Protein AF-A0A953SHT6-F1 (afdb_monomer_lite)

pLDDT: mean 77.65, std 15.6, range [32.88, 98.38]

Foldseek 3Di:
DDPPQDDDPPAPPPVHDDDQDWDDDPNDTDGVVVCVVVVDGPCVPFPQQWDPFAAFDQVLVVVPDPDGCVPDDDPSVNCCCACPNPNHDDPCSGRNDTHGHPVSVVVVVVDPVCCVPCPCVQVLQCCLQQVDQDPVVVNDRQFDDDDVVQGHPCVVVVNDPCLFQPDWDQDPVCPPVSDIGGDGDLVSVVVPDPPCPSVPVQCVQLVVLVVLLVVLVVLLVVLVVVPFDPVLVVLSVSLVVLSVSCVSSVSSCPSTSSRSVRSSVSSVVSSVVRVVVVVPDD

Sequence (282 aa):
DGTESIRPPSGCLTCHDAPGEVFDYQGLTIDHDEFLSHGASCESCHRHTTAPPQPIEDGRCVACHTFGVEESLPVEEMHQVHAHGKHKIECFSCHGMTQHGVNAQAMSLEQFDCRRCHINQHSAQRDAYLLVSVSNGDGLTHGPAASGEAINPMFLAHVDCTGCHVRERASSDSPMSRAQIRTASAESCDRCHEQGMGEKMIPLWQTATRNLYDNAAARMEALVDAGISEEHATKVEQARQLLDLVRLDGSWGVHNPTYTEGLLQSALAHLSAAADRAGGAD

Structure (mmCIF, N/CA/C/O backbone):
data_AF-A0A953SHT6-F1
#
_entry.id   AF-A0A953SHT6-F1
#
loop_
_atom_site.group_PDB
_atom_site.id
_atom_site.type_symbol
_atom_site.label_atom_id
_atom_site.label_alt_id
_atom_site.label_comp_id
_atom_site.label_asym_id
_atom_site.label_entity_id
_atom_site.label_seq_id
_atom_site.pdbx_PDB_ins_code
_atom_site.Cartn_x
_atom_site.Cartn_y
_atom_site.Cartn_z
_atom_site.occupancy
_atom_site.B_iso_or_equiv
_atom_site.auth_seq_id
_atom_site.auth_comp_id
_atom_site.auth_asym_id
_atom_site.auth_atom_id
_atom_site.pdbx_PDB_model_num
ATOM 1 N N . ASP A 1 1 ? -6.212 31.574 38.726 1.00 35.75 1 ASP A N 1
ATOM 2 C CA . ASP A 1 1 ? -6.240 31.476 37.262 1.00 35.75 1 ASP A CA 1
ATOM 3 C C . ASP A 1 1 ? -5.422 30.255 36.894 1.00 35.75 1 ASP A C 1
ATOM 5 O O . ASP A 1 1 ? -4.228 30.240 37.158 1.00 35.75 1 ASP A O 1
ATOM 9 N N . GLY A 1 2 ? -6.088 29.170 36.521 1.00 34.91 2 GLY A N 1
ATOM 10 C CA . GLY A 1 2 ? -5.480 27.842 36.461 1.00 34.91 2 GLY A CA 1
ATOM 11 C C . GLY A 1 2 ? -6.469 26.853 35.876 1.00 34.91 2 GLY A C 1
ATOM 12 O O . GLY A 1 2 ? -6.996 26.002 36.580 1.00 34.91 2 GLY A O 1
ATOM 13 N N . THR A 1 3 ? -6.793 27.035 34.602 1.00 37.66 3 THR A N 1
ATOM 14 C CA . THR A 1 3 ? -7.505 26.038 33.809 1.00 37.66 3 THR A CA 1
ATOM 15 C C . THR A 1 3 ? -6.520 24.925 33.459 1.00 37.66 3 THR A C 1
ATOM 17 O O . THR A 1 3 ? -5.894 24.937 32.401 1.00 37.66 3 THR A O 1
ATOM 20 N N . GLU A 1 4 ? -6.341 23.968 34.371 1.00 43.06 4 GLU A N 1
ATOM 21 C CA . GLU A 1 4 ? -5.792 22.666 33.990 1.00 43.06 4 GLU A CA 1
ATOM 22 C C . GLU A 1 4 ? -6.712 22.078 32.915 1.00 43.06 4 GLU A C 1
ATOM 24 O O . GLU A 1 4 ? -7.909 21.901 33.129 1.00 43.06 4 GLU A O 1
ATOM 29 N N . SER A 1 5 ? -6.166 21.865 31.716 1.00 39.06 5 SER A N 1
ATOM 30 C CA . SER A 1 5 ? -6.856 21.183 30.618 1.00 39.06 5 SER A CA 1
ATOM 31 C C . SER A 1 5 ? -7.246 19.794 31.122 1.00 39.06 5 SER A C 1
ATOM 33 O O . SER A 1 5 ? -6.341 19.015 31.434 1.00 39.06 5 SER A O 1
ATOM 35 N N . ILE A 1 6 ? -8.543 19.499 31.228 1.00 53.66 6 ILE A N 1
ATOM 36 C CA . ILE A 1 6 ? -8.994 18.410 32.093 1.00 53.66 6 ILE A CA 1
ATOM 37 C C . ILE A 1 6 ? -8.567 17.028 31.608 1.00 53.66 6 ILE A C 1
ATOM 39 O O . ILE A 1 6 ? -8.111 16.309 32.456 1.00 53.66 6 ILE A O 1
ATOM 43 N N . ARG A 1 7 ? -8.529 16.644 30.336 1.00 53.03 7 ARG A N 1
ATOM 44 C CA . ARG A 1 7 ? -8.135 15.292 29.868 1.00 53.03 7 ARG A CA 1
ATOM 45 C C . ARG A 1 7 ? -8.957 14.130 30.477 1.00 53.03 7 ARG A C 1
ATOM 47 O O . ARG A 1 7 ? -9.255 14.065 31.669 1.00 53.03 7 ARG A O 1
ATOM 54 N N . PRO A 1 8 ? -9.305 13.123 29.664 1.00 56.28 8 PRO A N 1
ATOM 55 C CA . PRO A 1 8 ? -9.916 11.909 30.188 1.00 56.28 8 PRO A CA 1
ATOM 56 C C . PRO A 1 8 ? -8.985 11.242 31.216 1.00 56.28 8 PRO A C 1
ATOM 58 O O . PRO A 1 8 ? -7.761 11.287 31.042 1.00 56.28 8 PRO A O 1
ATOM 61 N N . PRO A 1 9 ? -9.537 10.610 32.269 1.00 61.84 9 PRO A N 1
ATOM 62 C CA . PRO A 1 9 ? -8.741 9.929 33.279 1.00 61.84 9 PRO A CA 1
ATOM 63 C C . PRO A 1 9 ? -7.886 8.851 32.612 1.00 61.84 9 PRO A C 1
ATOM 65 O O . PRO A 1 9 ? -8.395 7.855 32.102 1.00 61.84 9 PRO A O 1
ATOM 68 N N . SER A 1 10 ? -6.578 9.090 32.570 1.00 63.19 10 SER A N 1
ATOM 69 C CA . SER A 1 10 ? -5.612 8.234 31.877 1.00 63.19 10 SER A CA 1
ATOM 70 C C . SER A 1 10 ? -4.708 7.461 32.836 1.00 63.19 10 SER A C 1
ATOM 72 O O . SER A 1 10 ? -3.833 6.734 32.378 1.00 63.19 10 SER A O 1
ATOM 74 N N . GLY A 1 11 ? -4.870 7.650 34.149 1.00 72.44 11 GLY A N 1
ATOM 75 C CA . GLY A 1 11 ? -4.047 7.016 35.177 1.00 72.44 11 GLY A CA 1
ATOM 76 C C . GLY A 1 11 ? -4.739 5.813 35.812 1.00 72.44 11 GLY A C 1
ATOM 77 O O . GLY A 1 11 ? -5.928 5.861 36.118 1.00 72.44 11 GLY A O 1
ATOM 78 N N . CYS A 1 12 ? -3.988 4.742 36.074 1.00 75.25 12 CYS A N 1
ATOM 79 C CA . CYS A 1 12 ? -4.515 3.542 36.734 1.00 75.25 12 CYS A CA 1
ATOM 80 C C . CYS A 1 12 ? -5.092 3.832 38.132 1.00 75.25 12 CYS A C 1
ATOM 82 O O . CYS A 1 12 ? -6.074 3.210 38.529 1.00 75.25 12 CYS A O 1
ATOM 84 N N . LEU A 1 13 ? -4.523 4.820 38.834 1.00 79.12 13 LEU A N 1
ATOM 85 C CA . LEU A 1 13 ? -4.938 5.223 40.181 1.00 79.12 13 LEU A CA 1
ATOM 86 C C . LEU A 1 13 ? -6.196 6.100 40.215 1.00 79.12 13 LEU A C 1
ATOM 88 O O . LEU A 1 13 ? -6.648 6.497 41.282 1.00 79.12 13 LEU A O 1
ATOM 92 N N . THR A 1 14 ? -6.779 6.437 39.061 1.00 77.50 14 THR A N 1
ATOM 93 C CA . THR A 1 14 ? -7.994 7.259 39.041 1.00 77.50 14 THR A CA 1
ATOM 94 C C . THR A 1 14 ? -9.229 6.487 39.505 1.00 77.50 14 THR A C 1
ATOM 96 O O . THR A 1 14 ? -10.155 7.085 40.047 1.00 77.50 14 THR A O 1
ATOM 99 N N . CYS A 1 15 ? -9.252 5.167 39.302 1.00 73.94 15 CYS A N 1
ATOM 100 C CA . CYS A 1 15 ? -10.395 4.332 39.674 1.00 73.94 15 CYS A CA 1
ATOM 101 C C . CYS A 1 15 ? -10.176 3.579 40.990 1.00 73.94 15 CYS A C 1
ATOM 103 O O . CYS A 1 15 ? -11.133 3.393 41.738 1.00 73.94 15 CYS A O 1
ATOM 105 N N . HIS A 1 16 ? -8.945 3.141 41.266 1.00 81.31 16 HIS A N 1
ATOM 106 C CA . HIS A 1 16 ? -8.605 2.374 42.463 1.00 81.31 16 HIS A CA 1
ATOM 107 C C . HIS A 1 16 ? -7.174 2.645 42.915 1.00 81.31 16 HIS A C 1
ATOM 109 O O . HIS A 1 16 ? -6.282 2.811 42.086 1.00 81.31 16 HIS A O 1
ATOM 115 N N . ASP A 1 17 ? -6.969 2.610 44.228 1.00 85.25 17 ASP A N 1
ATOM 116 C CA . ASP A 1 17 ? -5.643 2.656 44.832 1.00 85.25 17 ASP A CA 1
ATOM 117 C C . ASP A 1 17 ? -4.874 1.349 44.593 1.00 85.25 17 ASP A C 1
ATOM 119 O O . ASP A 1 17 ? -5.458 0.287 44.340 1.00 85.25 17 ASP A O 1
ATOM 123 N N . ALA A 1 18 ? -3.545 1.422 44.687 1.00 84.31 18 ALA A N 1
ATOM 124 C CA . ALA A 1 18 ? -2.715 0.225 44.682 1.00 84.31 18 ALA A CA 1
ATOM 125 C C . ALA A 1 18 ? -3.025 -0.653 45.915 1.00 84.31 18 ALA A C 1
ATOM 127 O O . ALA A 1 18 ? -3.361 -0.120 46.977 1.00 84.31 18 ALA A O 1
ATOM 128 N N . PRO A 1 19 ? -2.920 -1.991 45.810 1.00 85.69 19 PRO A N 1
ATOM 129 C CA . PRO A 1 19 ? -3.115 -2.867 46.960 1.00 85.69 19 PRO A CA 1
ATOM 130 C C . PRO A 1 19 ? -2.088 -2.569 48.058 1.00 85.69 19 PRO A C 1
ATOM 132 O O . PRO A 1 19 ? -0.892 -2.730 47.834 1.00 85.69 19 PRO A O 1
ATOM 135 N N . GLY A 1 20 ? -2.559 -2.178 49.245 1.00 84.62 20 GLY A N 1
ATOM 136 C CA . GLY A 1 20 ? -1.693 -1.888 50.398 1.00 84.62 20 GLY A CA 1
ATOM 137 C C . GLY A 1 20 ? -1.283 -3.119 51.215 1.00 84.62 20 GLY A C 1
ATOM 138 O O . GLY A 1 20 ? -0.546 -3.000 52.188 1.00 84.62 20 GLY A O 1
ATOM 139 N N . GLU A 1 21 ? -1.788 -4.305 50.870 1.00 90.25 21 GLU A N 1
ATOM 140 C CA . GLU A 1 21 ? -1.395 -5.549 51.534 1.00 90.25 21 GLU A CA 1
ATOM 141 C C . GLU A 1 21 ? -0.143 -6.133 50.878 1.00 90.25 21 GLU A C 1
ATOM 143 O O . GLU A 1 21 ? -0.086 -6.298 49.658 1.00 90.25 21 GLU A O 1
ATOM 148 N N . VAL A 1 22 ? 0.835 -6.498 51.708 1.00 91.69 22 VAL A N 1
ATOM 149 C CA . VAL A 1 22 ? 2.015 -7.257 51.286 1.00 91.69 22 VAL A CA 1
ATOM 150 C C . VAL A 1 22 ? 1.646 -8.735 51.198 1.00 91.69 22 VAL A C 1
ATOM 152 O O . VAL A 1 22 ? 1.078 -9.295 52.139 1.00 91.69 22 VAL A O 1
ATOM 155 N N . PHE A 1 23 ? 1.984 -9.385 50.086 1.00 87.38 23 PHE A N 1
ATOM 156 C CA . PHE A 1 23 ? 1.686 -10.803 49.874 1.00 87.38 23 PHE A CA 1
ATOM 157 C C . PHE A 1 23 ? 2.802 -11.529 49.126 1.00 87.38 23 PHE A C 1
ATOM 159 O O . PHE A 1 23 ? 3.571 -10.925 48.384 1.00 87.38 23 PHE A O 1
ATOM 166 N N . ASP A 1 24 ? 2.856 -12.852 49.280 1.00 87.81 24 ASP A N 1
ATOM 167 C CA . ASP A 1 24 ? 3.788 -13.699 48.539 1.00 87.81 24 ASP A CA 1
ATOM 168 C C . ASP A 1 24 ? 3.147 -14.240 47.254 1.00 87.81 24 ASP A C 1
ATOM 170 O O . ASP A 1 24 ? 2.068 -14.839 47.269 1.00 87.81 24 ASP A O 1
ATOM 174 N N . TYR A 1 25 ? 3.842 -14.090 46.129 1.00 74.75 25 TYR A N 1
ATOM 175 C CA . TYR A 1 25 ? 3.443 -14.625 44.832 1.00 74.75 25 TYR A CA 1
ATOM 176 C C . TYR A 1 25 ? 4.616 -15.337 44.159 1.00 74.75 25 TYR A C 1
ATOM 178 O O . TYR A 1 25 ? 5.639 -14.735 43.853 1.00 74.75 25 TYR A O 1
ATOM 186 N N . GLN A 1 26 ? 4.475 -16.647 43.931 1.00 75.38 26 GLN A N 1
ATOM 187 C CA . GLN A 1 26 ? 5.504 -17.497 43.308 1.00 75.38 26 GLN A CA 1
ATOM 188 C C . GLN A 1 26 ? 6.910 -17.365 43.935 1.00 75.38 26 GLN A C 1
ATOM 190 O O . GLN A 1 26 ? 7.922 -17.435 43.242 1.00 75.38 26 GLN A O 1
ATOM 195 N N . GLY A 1 27 ? 6.974 -17.195 45.260 1.00 81.62 27 GLY A N 1
ATOM 196 C CA . GLY A 1 27 ? 8.233 -17.062 46.004 1.00 81.62 27 GLY A CA 1
ATOM 197 C C . GLY A 1 27 ? 8.830 -15.651 46.015 1.00 81.62 27 GLY A C 1
ATOM 198 O O . GLY A 1 27 ? 9.937 -15.480 46.518 1.00 81.62 27 GLY A O 1
ATOM 199 N N . LEU A 1 28 ? 8.115 -14.657 45.482 1.00 70.12 28 LEU A N 1
ATOM 200 C CA . LEU A 1 28 ? 8.441 -13.237 45.589 1.00 70.12 28 LEU A CA 1
ATOM 201 C C . LEU A 1 28 ? 7.489 -12.574 46.583 1.00 70.12 28 LEU A C 1
ATOM 203 O O . LEU A 1 28 ? 6.275 -12.713 46.444 1.00 70.12 28 LEU A O 1
ATOM 207 N N . THR A 1 29 ? 8.031 -11.833 47.544 1.00 87.12 29 THR A N 1
ATOM 208 C CA . THR A 1 29 ? 7.236 -10.940 48.391 1.00 87.12 29 THR A CA 1
ATOM 209 C C . THR A 1 29 ? 6.950 -9.666 47.603 1.00 87.12 29 THR A C 1
ATOM 211 O O . THR A 1 29 ? 7.872 -9.015 47.112 1.00 87.12 29 THR A O 1
ATOM 214 N N . ILE A 1 30 ? 5.670 -9.349 47.426 1.00 85.31 30 ILE A N 1
ATOM 215 C CA . ILE A 1 30 ? 5.189 -8.214 46.644 1.00 85.31 30 ILE A CA 1
ATOM 216 C C . ILE A 1 30 ? 4.662 -7.145 47.601 1.00 85.31 30 ILE A C 1
ATOM 218 O O . ILE A 1 30 ? 3.650 -7.356 48.270 1.00 85.31 30 ILE A O 1
ATOM 222 N N . ASP A 1 31 ? 5.341 -5.999 47.622 1.00 90.12 31 ASP A N 1
ATOM 223 C CA . ASP A 1 31 ? 4.936 -4.770 48.307 1.00 90.12 31 ASP A CA 1
ATOM 224 C C . ASP A 1 31 ? 4.794 -3.646 47.266 1.00 90.12 31 ASP A C 1
ATOM 226 O O . ASP A 1 31 ? 5.782 -3.156 46.715 1.00 90.12 31 ASP A O 1
ATOM 230 N N . HIS A 1 32 ? 3.555 -3.264 46.940 1.00 90.69 32 HIS A N 1
ATOM 231 C CA . HIS A 1 32 ? 3.298 -2.236 45.928 1.00 90.69 32 HIS A CA 1
ATOM 232 C C . HIS A 1 32 ? 3.822 -0.858 46.346 1.00 90.69 32 HIS A C 1
ATOM 234 O O . HIS A 1 32 ? 4.257 -0.104 45.473 1.00 90.69 32 HIS A O 1
ATOM 240 N N . ASP A 1 33 ? 3.824 -0.537 47.643 1.00 89.12 33 ASP A N 1
ATOM 241 C CA . ASP A 1 33 ? 4.302 0.754 48.137 1.00 89.12 33 ASP A CA 1
ATOM 242 C C . ASP A 1 33 ? 5.813 0.885 47.916 1.00 89.12 33 ASP A C 1
ATOM 244 O O . ASP A 1 33 ? 6.287 1.943 47.493 1.00 89.12 33 ASP A O 1
ATOM 248 N N . GLU A 1 34 ? 6.569 -0.204 48.097 1.00 87.12 34 GLU A N 1
ATOM 249 C CA . GLU A 1 34 ? 8.002 -0.249 47.786 1.00 87.12 34 GLU A CA 1
ATOM 250 C C . GLU A 1 34 ? 8.254 0.046 46.298 1.00 87.12 34 GLU A C 1
ATOM 252 O O . GLU A 1 34 ? 9.016 0.959 45.963 1.00 87.12 34 GLU A O 1
ATOM 257 N N . PHE A 1 35 ? 7.562 -0.641 45.384 1.00 81.19 35 PHE A N 1
ATOM 258 C CA . PHE A 1 35 ? 7.731 -0.423 43.940 1.00 81.19 35 PHE A CA 1
ATOM 259 C C . PHE A 1 35 ? 7.322 0.989 43.498 1.00 81.19 35 PHE A C 1
ATOM 261 O O . PHE A 1 35 ? 8.013 1.610 42.682 1.00 81.19 35 PHE A O 1
ATOM 268 N N . LEU A 1 36 ? 6.228 1.521 44.047 1.00 83.06 36 LEU A N 1
ATOM 269 C CA . LEU A 1 36 ? 5.780 2.886 43.772 1.00 83.06 36 LEU A CA 1
ATOM 270 C C . LEU A 1 36 ? 6.768 3.924 44.318 1.00 83.06 36 LEU A C 1
ATOM 272 O O . LEU A 1 36 ? 7.031 4.918 43.640 1.00 83.06 36 LEU A O 1
ATOM 276 N N . SER A 1 37 ? 7.386 3.676 45.479 1.00 85.38 37 SER A N 1
ATOM 277 C CA . SER A 1 37 ? 8.428 4.550 46.041 1.00 85.38 37 SER A CA 1
ATOM 278 C C . SER A 1 37 ? 9.658 4.671 45.131 1.00 85.38 37 SER A C 1
ATOM 280 O O . SER A 1 37 ? 10.336 5.700 45.120 1.00 85.38 37 SER A O 1
ATOM 282 N N . HIS A 1 38 ? 9.916 3.647 44.314 1.00 83.56 38 HIS A N 1
ATOM 283 C CA . HIS A 1 38 ? 10.974 3.624 43.304 1.00 83.56 38 HIS A CA 1
ATOM 284 C C . HIS A 1 38 ? 10.547 4.198 41.943 1.00 83.56 38 HIS A C 1
ATOM 286 O O . HIS A 1 38 ? 11.355 4.237 41.014 1.00 83.56 38 HIS A O 1
ATOM 292 N N . GLY A 1 39 ? 9.304 4.669 41.811 1.00 80.56 39 GLY A N 1
ATOM 293 C CA . GLY A 1 39 ? 8.780 5.273 40.587 1.00 80.56 39 GLY A CA 1
ATOM 294 C C . GLY A 1 39 ? 8.347 4.266 39.519 1.00 80.56 39 GLY A C 1
ATOM 295 O O . GLY A 1 39 ? 8.253 4.632 38.346 1.00 80.56 39 GLY A O 1
ATOM 296 N N . ALA A 1 40 ? 8.094 3.005 39.885 1.00 75.88 40 ALA A N 1
ATOM 297 C CA . ALA A 1 40 ? 7.543 2.030 38.950 1.00 75.88 40 ALA A CA 1
ATOM 298 C C . ALA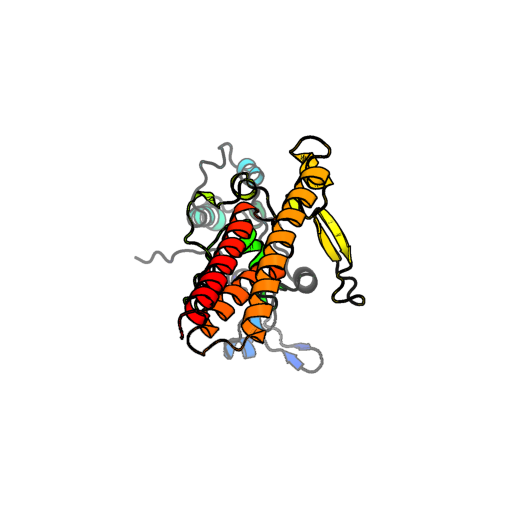 A 1 40 ? 6.141 2.464 38.484 1.00 75.88 40 ALA A C 1
ATOM 300 O O . ALA A 1 40 ? 5.269 2.757 39.302 1.00 75.88 40 ALA A O 1
ATOM 301 N N . SER A 1 41 ? 5.903 2.483 37.168 1.00 80.50 41 SER A N 1
ATOM 302 C CA . SER A 1 41 ? 4.554 2.711 36.635 1.00 80.50 41 SER A CA 1
ATOM 303 C C . SER A 1 41 ? 3.724 1.430 36.718 1.00 80.50 41 SER A C 1
ATOM 305 O O . SER A 1 41 ? 4.264 0.325 36.618 1.00 80.50 41 SER A O 1
ATOM 307 N N . CYS A 1 42 ? 2.403 1.544 36.851 1.00 76.94 42 CYS A N 1
ATOM 308 C CA . CYS A 1 42 ? 1.502 0.390 36.920 1.00 76.94 42 CYS A CA 1
ATOM 309 C C . CYS A 1 42 ? 1.652 -0.517 35.684 1.00 76.94 42 CYS A C 1
ATOM 311 O O . CYS A 1 42 ? 1.664 -1.743 35.781 1.00 76.94 42 CYS A O 1
ATOM 313 N N . GLU A 1 43 ? 1.861 0.082 34.513 1.00 75.44 43 GLU A N 1
ATOM 314 C CA . GLU A 1 43 ? 2.061 -0.587 33.227 1.00 75.44 43 GLU A CA 1
ATOM 315 C C . GLU A 1 43 ? 3.431 -1.263 33.096 1.00 75.44 43 GLU A C 1
ATOM 317 O O . GLU A 1 43 ? 3.694 -1.938 32.100 1.00 75.44 43 GLU A O 1
ATOM 322 N N . SER A 1 44 ? 4.333 -1.120 34.065 1.00 70.62 44 SER A N 1
ATOM 323 C CA . SER A 1 44 ? 5.551 -1.932 34.087 1.00 70.62 44 SER A CA 1
ATOM 324 C C . SER A 1 44 ? 5.229 -3.409 34.356 1.00 70.62 44 SER A C 1
ATOM 326 O O . SER A 1 44 ? 5.835 -4.277 33.728 1.00 70.62 44 SER A O 1
ATOM 328 N N . CYS A 1 45 ? 4.202 -3.681 35.172 1.00 69.25 45 CYS A N 1
ATOM 329 C CA . CYS A 1 45 ? 3.787 -5.030 35.576 1.00 69.25 45 CYS A CA 1
ATOM 330 C C . CYS A 1 45 ? 2.383 -5.413 35.072 1.00 69.25 45 CYS A C 1
ATOM 332 O O . CYS A 1 45 ? 2.129 -6.571 34.751 1.00 69.25 45 CYS A O 1
ATOM 334 N N . HIS A 1 46 ? 1.473 -4.447 34.935 1.00 75.69 46 HIS A N 1
ATOM 335 C CA . HIS A 1 46 ? 0.059 -4.665 34.614 1.00 75.69 46 HIS A CA 1
ATOM 336 C C . HIS A 1 46 ? -0.307 -4.228 33.188 1.00 75.69 46 HIS A C 1
ATOM 338 O O . HIS A 1 46 ? -1.371 -3.649 32.954 1.00 75.69 46 HIS A O 1
ATOM 344 N N . ARG A 1 47 ? 0.555 -4.505 32.201 1.00 67.88 47 ARG A N 1
ATOM 345 C CA . ARG A 1 47 ? 0.270 -4.148 30.796 1.00 67.88 47 ARG A CA 1
ATOM 346 C C . ARG A 1 47 ? 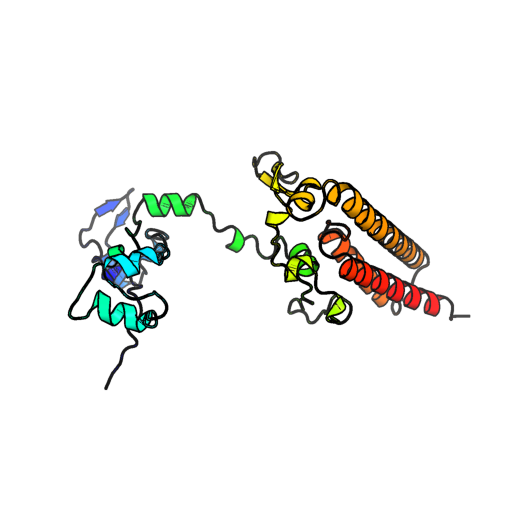-1.026 -4.773 30.302 1.00 67.88 47 ARG A C 1
ATOM 348 O O . ARG A 1 47 ? -1.306 -5.935 30.587 1.00 67.88 47 ARG A O 1
ATOM 355 N N . HIS A 1 48 ? -1.777 -3.986 29.531 1.00 68.38 48 HIS A N 1
ATOM 356 C CA . HIS A 1 48 ? -3.029 -4.397 28.891 1.00 68.38 48 HIS A CA 1
ATOM 357 C C . HIS A 1 48 ? -4.049 -5.003 29.870 1.00 68.38 48 HIS A C 1
ATOM 359 O O . HIS A 1 48 ? -4.890 -5.817 29.499 1.00 68.38 48 HIS A O 1
ATOM 365 N N . THR A 1 49 ? -3.979 -4.596 31.142 1.00 69.44 49 THR A N 1
ATOM 366 C CA . THR A 1 49 ? -5.020 -4.892 32.129 1.00 69.44 49 THR A CA 1
ATOM 367 C C . THR A 1 49 ? -6.297 -4.130 31.861 1.00 69.44 49 THR A C 1
ATOM 369 O O . THR A 1 49 ? -7.294 -4.476 32.468 1.00 69.44 49 THR A O 1
ATOM 372 N N . THR A 1 50 ? -6.299 -3.143 30.972 1.00 69.25 50 THR A N 1
ATOM 373 C CA . THR A 1 50 ? -7.483 -2.423 30.512 1.00 69.25 50 THR A CA 1
ATOM 374 C C . THR A 1 50 ? -7.530 -2.476 28.987 1.00 69.25 50 THR A C 1
ATOM 376 O O . THR A 1 50 ? -6.521 -2.266 28.310 1.00 69.25 50 THR A O 1
ATOM 379 N N . ALA A 1 51 ? -8.697 -2.794 28.433 1.00 67.50 51 ALA A N 1
ATOM 380 C CA . ALA A 1 51 ? -8.956 -2.626 27.010 1.00 67.50 51 ALA A CA 1
ATOM 381 C C . ALA A 1 51 ? -9.178 -1.134 26.699 1.00 67.50 51 ALA A C 1
ATOM 383 O O . ALA A 1 51 ? -9.645 -0.396 27.575 1.00 67.50 51 ALA A O 1
ATOM 384 N N . PRO A 1 52 ? -8.887 -0.671 25.468 1.00 65.62 52 PRO A N 1
ATOM 385 C CA . PRO A 1 52 ? -9.317 0.657 25.048 1.00 65.62 52 PRO A CA 1
ATOM 386 C C . PRO A 1 52 ? -10.843 0.801 25.229 1.00 65.62 52 PRO A C 1
ATOM 388 O O . PRO A 1 52 ? -11.569 -0.180 25.020 1.00 65.62 52 PRO A O 1
ATOM 391 N N . PRO A 1 53 ? -11.344 1.991 25.622 1.00 67.88 53 PRO A N 1
ATOM 392 C CA . PRO A 1 53 ? -12.779 2.238 25.739 1.00 67.88 53 PRO A CA 1
ATOM 393 C C . PRO A 1 53 ? -13.495 1.883 24.436 1.00 67.88 53 PRO A C 1
ATOM 395 O O . PRO A 1 53 ? -12.951 2.118 23.353 1.00 67.88 53 PRO A O 1
ATOM 398 N N . GLN A 1 54 ? -14.714 1.343 24.524 1.00 68.62 54 GLN A N 1
ATOM 399 C CA . GLN A 1 54 ? -15.473 1.075 23.306 1.00 68.62 54 GLN A CA 1
ATOM 400 C C . GLN A 1 54 ? -15.775 2.399 22.588 1.00 68.62 54 GLN A C 1
ATOM 402 O O . GLN A 1 54 ? -16.022 3.419 23.255 1.00 68.62 54 GLN A O 1
ATOM 407 N N . PRO A 1 55 ? -15.780 2.393 21.244 1.00 76.94 55 PRO A N 1
ATOM 408 C CA . PRO A 1 55 ? -16.330 3.492 20.468 1.00 76.94 55 PRO A CA 1
ATOM 409 C C . PRO A 1 55 ? -17.761 3.804 20.925 1.00 76.94 55 PRO A C 1
ATOM 411 O O . PRO A 1 55 ? -18.554 2.897 21.187 1.00 76.94 55 PRO A O 1
ATOM 414 N N . ILE A 1 56 ? -18.080 5.092 21.043 1.00 78.00 56 ILE A N 1
ATOM 415 C CA . ILE A 1 56 ? -19.435 5.542 21.366 1.00 78.00 56 ILE A CA 1
ATOM 416 C C . ILE A 1 56 ? -20.253 5.480 20.074 1.00 78.00 56 ILE A C 1
ATOM 418 O O . ILE A 1 56 ? -19.897 6.120 19.091 1.00 78.00 56 ILE A O 1
ATOM 422 N N . GLU A 1 57 ? -21.340 4.715 20.080 1.00 77.69 57 GLU A N 1
ATOM 423 C CA . GLU A 1 57 ? -22.326 4.718 18.996 1.00 77.69 57 GLU A CA 1
ATOM 424 C C . GLU A 1 57 ? -23.312 5.880 19.185 1.00 77.69 57 GLU A C 1
ATOM 426 O O . GLU A 1 57 ? -23.763 6.118 20.309 1.00 77.69 57 GLU A O 1
ATOM 431 N N . ASP A 1 58 ? -23.711 6.549 18.098 1.00 73.81 58 ASP A N 1
ATOM 432 C CA . ASP A 1 58 ? -24.623 7.711 18.112 1.00 73.81 58 ASP A CA 1
ATOM 433 C C . ASP A 1 58 ? -25.929 7.454 18.887 1.00 73.81 58 ASP A C 1
ATOM 435 O O . ASP A 1 58 ? -26.470 8.340 19.553 1.00 73.81 58 ASP A O 1
ATOM 439 N N . GLY A 1 59 ? -26.402 6.202 18.876 1.00 75.81 59 GLY A N 1
ATOM 440 C CA . GLY A 1 59 ? -27.573 5.750 19.629 1.00 75.81 59 GLY A CA 1
ATOM 441 C C . GLY A 1 59 ? -27.482 5.974 21.146 1.00 75.81 59 GLY A C 1
ATOM 442 O O . GLY A 1 59 ? -28.510 6.072 21.816 1.00 75.81 59 GLY A O 1
ATOM 443 N N . ARG A 1 60 ? -26.274 6.088 21.712 1.00 81.94 60 ARG A N 1
ATOM 444 C CA . ARG A 1 60 ? -26.068 6.335 23.149 1.00 81.94 60 ARG A CA 1
ATOM 445 C C . ARG A 1 60 ? -26.383 7.771 23.545 1.00 81.94 60 ARG A C 1
ATOM 447 O O . ARG A 1 60 ? -26.891 7.995 24.639 1.00 81.94 60 ARG A O 1
ATOM 454 N N . CYS A 1 61 ? -26.133 8.727 22.655 1.00 81.69 61 CYS A N 1
ATOM 455 C CA . CYS A 1 61 ? -26.413 10.142 22.888 1.00 81.69 61 CYS A CA 1
ATOM 456 C C . CYS A 1 61 ? -27.925 10.372 23.021 1.00 81.69 61 CYS A C 1
ATOM 458 O O . CYS A 1 61 ? -28.393 11.038 23.948 1.00 81.69 61 CYS A O 1
ATOM 460 N N . VAL A 1 62 ? -28.700 9.731 22.140 1.00 81.62 62 VAL A N 1
ATOM 461 C CA . VAL A 1 62 ? -30.160 9.888 22.075 1.00 81.62 62 VAL A CA 1
ATOM 462 C C . VAL A 1 62 ? -30.927 9.123 23.160 1.00 81.62 62 VAL A C 1
ATOM 464 O O . VAL A 1 62 ? -32.144 9.246 23.268 1.00 81.62 62 VAL A O 1
ATOM 467 N N . ALA A 1 63 ? -30.229 8.350 24.000 1.00 81.69 63 ALA A N 1
ATOM 468 C CA . ALA A 1 63 ? -30.831 7.723 25.176 1.00 81.69 63 ALA A CA 1
ATOM 469 C C . ALA A 1 63 ? -31.232 8.758 26.245 1.00 81.69 63 ALA A C 1
ATOM 471 O O . ALA A 1 63 ? -32.179 8.532 26.998 1.00 81.69 63 ALA A O 1
ATOM 472 N N . CYS A 1 64 ? -30.526 9.891 26.294 1.00 81.25 64 CYS A N 1
ATOM 473 C CA . CYS A 1 64 ? -30.778 10.981 27.240 1.00 81.25 64 CYS A CA 1
ATOM 474 C C . CYS A 1 64 ? -31.132 12.300 26.540 1.00 81.25 64 CYS A C 1
ATOM 476 O O . CYS A 1 64 ? -31.867 13.112 27.103 1.00 81.25 64 CYS A O 1
ATOM 478 N N . HIS A 1 65 ? -30.624 12.525 25.327 1.00 83.94 65 HIS A N 1
ATOM 479 C CA . HIS A 1 65 ? -30.845 13.751 24.568 1.00 83.94 65 HIS A CA 1
ATOM 480 C C . HIS A 1 65 ? -31.863 13.550 23.449 1.00 83.94 65 HIS A C 1
ATOM 482 O O . HIS A 1 65 ? -31.897 12.521 22.788 1.00 83.94 65 HIS A O 1
ATOM 488 N N . THR A 1 66 ? -32.693 14.559 23.208 1.00 79.75 66 THR A N 1
ATOM 489 C CA . THR A 1 66 ? -33.663 14.554 22.102 1.00 79.75 66 THR A CA 1
ATOM 490 C C . THR A 1 66 ? -33.157 15.298 20.863 1.00 79.75 66 THR A C 1
ATOM 492 O O . THR A 1 66 ? -33.900 15.425 19.892 1.00 79.75 66 THR A O 1
ATOM 495 N N . PHE A 1 67 ? -31.919 15.801 20.898 1.00 73.75 67 PHE A N 1
ATOM 496 C CA . PHE A 1 67 ? -31.254 16.479 19.784 1.00 73.75 67 PHE A CA 1
ATOM 497 C C . PHE A 1 67 ? -30.375 15.513 18.971 1.00 73.75 67 PHE A C 1
ATOM 499 O O . PHE A 1 67 ? -29.997 14.446 19.460 1.00 73.75 67 PHE A O 1
ATOM 506 N N . GLY A 1 68 ? -30.064 15.888 17.726 1.00 69.00 68 GLY A N 1
ATOM 507 C CA . GLY A 1 68 ? -29.164 15.134 16.847 1.00 69.00 68 GLY A CA 1
ATOM 508 C C . GLY A 1 68 ? -27.697 15.273 17.263 1.00 69.00 68 GLY A C 1
ATOM 509 O O . GLY A 1 68 ? -27.295 16.301 17.804 1.00 69.00 68 GLY A O 1
ATOM 510 N N . VAL A 1 69 ? -26.878 14.243 17.023 1.00 65.94 69 VAL A N 1
ATOM 511 C CA . VAL A 1 69 ? -25.454 14.210 17.425 1.00 65.94 69 VAL A CA 1
ATOM 512 C C . VAL A 1 69 ? -24.619 15.361 16.849 1.00 65.94 69 VAL A C 1
ATOM 514 O O . VAL A 1 69 ? -23.545 15.664 17.365 1.00 65.94 69 VAL A O 1
ATOM 517 N N . GLU A 1 70 ? -25.127 16.046 15.826 1.00 73.00 70 GLU A N 1
ATOM 518 C CA . GLU A 1 70 ? -24.547 17.241 15.218 1.00 73.00 70 GLU A CA 1
ATOM 519 C C . GLU A 1 70 ? -24.457 18.432 16.188 1.00 73.00 70 GLU A C 1
ATOM 521 O O . GLU A 1 70 ? -23.655 19.337 15.970 1.00 73.00 70 GLU A O 1
ATOM 526 N N . GLU A 1 71 ? -25.236 18.424 17.273 1.00 76.25 71 GLU A N 1
ATOM 527 C CA . GLU A 1 71 ? -25.187 19.433 18.341 1.00 76.25 71 GLU A CA 1
ATOM 528 C C . GLU A 1 71 ? -24.254 19.034 19.503 1.00 76.25 71 GLU A C 1
ATOM 530 O O . GLU A 1 71 ? -24.258 19.668 20.561 1.00 76.25 71 GLU A O 1
ATOM 535 N N . SER A 1 72 ? -23.452 17.974 19.339 1.00 78.06 72 SER A N 1
ATOM 536 C CA . SER A 1 72 ? -22.534 17.517 20.385 1.00 78.06 72 SER A CA 1
ATOM 537 C C . SER A 1 72 ? -21.370 18.483 20.616 1.00 78.06 72 SER A C 1
ATOM 539 O O . SER A 1 72 ? -20.797 19.074 19.700 1.00 78.06 72 SER A O 1
ATOM 541 N N . LEU A 1 73 ? -21.009 18.630 21.891 1.00 82.00 73 LEU A N 1
ATOM 542 C CA . LEU A 1 73 ? -19.851 19.410 22.307 1.00 82.00 73 LEU A CA 1
ATOM 543 C C . LEU A 1 73 ? -18.545 18.692 21.929 1.00 82.00 73 LEU A C 1
ATOM 545 O O . LEU A 1 73 ? -18.514 17.460 21.854 1.00 82.00 73 LEU A O 1
ATOM 549 N N . PRO A 1 74 ? -17.431 19.431 21.774 1.00 84.94 74 PRO A N 1
ATOM 550 C CA . PRO A 1 74 ? -16.108 18.830 21.664 1.00 84.94 74 PRO A CA 1
ATOM 551 C C . PRO A 1 74 ? -15.830 17.857 22.821 1.00 84.94 74 PRO A C 1
ATOM 553 O O . PRO A 1 74 ? -16.237 18.101 23.956 1.00 84.94 74 PRO A O 1
ATOM 556 N N . VAL A 1 75 ? -15.089 16.776 22.548 1.00 82.06 75 VAL A N 1
ATOM 557 C CA . VAL A 1 75 ? -14.867 15.640 23.475 1.00 82.06 75 VAL A CA 1
ATOM 558 C C . VAL A 1 75 ? -14.462 16.066 24.890 1.00 82.06 75 VAL A C 1
ATOM 560 O O . VAL A 1 75 ? -14.949 15.513 25.873 1.00 82.06 75 VAL A O 1
ATOM 563 N N . GLU A 1 76 ? -13.577 17.052 25.001 1.00 82.81 76 GLU A N 1
ATOM 564 C CA . GLU A 1 76 ? -13.096 17.557 26.287 1.00 82.81 76 GLU A CA 1
ATOM 565 C C . GLU A 1 76 ? -14.220 18.216 27.103 1.00 82.81 76 GLU A C 1
ATOM 567 O O . GLU A 1 76 ? -14.422 17.902 28.274 1.00 82.81 76 GLU A O 1
ATOM 572 N N . GLU A 1 77 ? -15.006 19.082 26.467 1.00 83.56 77 GLU A N 1
ATOM 573 C CA . GLU A 1 77 ? -16.126 19.781 27.100 1.00 83.56 77 GLU A CA 1
ATOM 574 C C . GLU A 1 77 ? -17.275 18.815 27.423 1.00 83.56 77 GLU A C 1
ATOM 576 O O . GLU A 1 77 ? -17.892 18.891 28.488 1.00 83.56 77 GLU A O 1
ATOM 581 N N . MET A 1 78 ? -17.493 17.824 26.555 1.00 84.31 78 MET A N 1
ATOM 582 C CA . MET A 1 78 ? -18.442 16.743 26.795 1.00 84.31 78 MET A CA 1
ATOM 583 C C . MET A 1 78 ? -18.091 15.954 28.066 1.00 84.31 78 MET A C 1
ATOM 585 O O . MET A 1 78 ? -18.981 15.716 28.886 1.00 84.31 78 MET A O 1
ATOM 589 N N . HIS A 1 79 ? -16.817 15.599 28.280 1.00 84.81 79 HIS A N 1
ATOM 590 C CA . HIS A 1 79 ? -16.379 14.949 29.520 1.00 84.81 79 HIS A CA 1
ATOM 591 C C . HIS A 1 79 ? -16.556 15.849 30.746 1.00 84.81 79 HIS A C 1
ATOM 593 O O . HIS A 1 79 ? -16.947 15.360 31.805 1.00 84.81 79 HIS A O 1
ATOM 599 N N . GLN A 1 80 ? -16.324 17.156 30.630 1.00 81.12 80 GLN A N 1
ATOM 600 C CA . GLN A 1 80 ? -16.507 18.076 31.757 1.00 81.12 80 GLN A CA 1
ATOM 601 C C . GLN A 1 80 ? -17.964 18.124 32.223 1.00 81.12 80 GLN A C 1
ATOM 603 O O . GLN A 1 80 ? -18.240 17.963 33.415 1.00 81.12 80 GLN A O 1
ATOM 608 N N . VAL A 1 81 ? -18.904 18.279 31.287 1.00 83.25 81 VAL A N 1
ATOM 609 C CA . VAL A 1 81 ? -20.338 18.350 31.599 1.00 83.25 81 VAL A CA 1
ATOM 610 C C . VAL A 1 81 ? -20.846 17.038 32.201 1.00 83.25 81 VAL A C 1
ATOM 612 O O . VAL A 1 81 ? -21.588 17.069 33.185 1.00 83.25 81 VAL A O 1
ATOM 615 N N . HIS A 1 82 ? -20.424 15.895 31.656 1.00 83.62 82 HIS A N 1
ATOM 616 C CA . HIS A 1 82 ? -20.991 14.588 31.999 1.00 83.62 82 HIS A CA 1
ATOM 617 C C . HIS A 1 82 ? -20.270 13.853 33.135 1.00 83.62 82 HIS A C 1
ATOM 619 O O . HIS A 1 82 ? -20.917 13.097 33.853 1.00 83.62 82 HIS A O 1
ATOM 625 N N . ALA A 1 83 ? -18.969 14.071 33.349 1.00 79.38 83 ALA A N 1
ATOM 626 C CA . ALA A 1 83 ? -18.220 13.396 34.416 1.00 79.38 83 ALA A CA 1
ATOM 627 C C . ALA A 1 83 ? -18.121 14.223 35.712 1.00 79.38 83 ALA A C 1
ATOM 629 O O . ALA A 1 83 ? -18.003 13.648 36.795 1.00 79.38 83 ALA A O 1
ATOM 630 N N . HIS 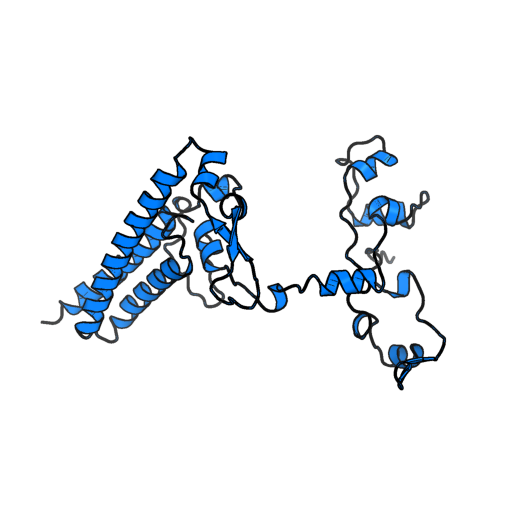A 1 84 ? -18.199 15.557 35.619 1.00 71.75 84 HIS A N 1
ATOM 631 C CA . HIS A 1 84 ? -17.982 16.468 36.756 1.00 71.75 84 HIS A CA 1
ATOM 632 C C . HIS A 1 84 ? -19.080 17.531 36.934 1.00 71.75 84 HIS A C 1
ATOM 634 O O . HIS A 1 84 ? -19.093 18.244 37.938 1.00 71.75 84 HIS A O 1
ATOM 640 N N . GLY A 1 85 ? -20.003 17.660 35.976 1.00 64.12 85 GLY A N 1
ATOM 641 C CA . GLY A 1 85 ? -21.106 18.615 36.037 1.00 64.12 85 GLY A CA 1
ATOM 642 C C . GLY A 1 85 ? -22.245 18.198 36.976 1.00 64.12 85 GLY A C 1
ATOM 643 O O . GLY A 1 85 ? -22.210 17.173 37.653 1.00 64.12 85 GLY A O 1
ATOM 644 N N . LYS A 1 86 ? -23.315 19.005 36.998 1.00 62.41 86 LYS A N 1
ATOM 645 C CA . LYS A 1 86 ? -24.507 18.759 37.840 1.00 62.41 86 LYS A CA 1
ATOM 646 C C . LYS A 1 86 ? -25.297 17.503 37.451 1.00 62.41 86 LYS A C 1
ATOM 648 O O . LYS A 1 86 ? -26.060 17.002 38.271 1.00 62.41 86 LYS A O 1
ATOM 653 N N . HIS A 1 87 ? -25.117 17.008 36.229 1.00 65.88 87 HIS A N 1
ATOM 654 C CA . HIS A 1 87 ? -25.761 15.802 35.707 1.00 65.88 87 HIS A CA 1
ATOM 655 C C . HIS A 1 87 ? -24.702 14.733 35.446 1.00 65.88 87 HIS A C 1
ATOM 657 O O . HIS A 1 87 ? -24.486 14.318 34.310 1.00 65.88 87 HIS A O 1
ATOM 663 N N . LYS A 1 88 ? -24.000 14.345 36.516 1.00 79.06 88 LYS A N 1
ATOM 664 C CA . LYS A 1 88 ? -22.987 13.297 36.460 1.00 79.06 88 LYS A CA 1
ATOM 665 C C . LYS A 1 88 ? -23.617 12.001 35.947 1.00 79.06 88 LYS A C 1
ATOM 667 O O . LYS A 1 88 ? -24.586 11.514 36.529 1.00 79.06 88 LYS A O 1
ATOM 672 N N . ILE A 1 89 ? -23.040 11.446 34.893 1.00 83.12 89 ILE A N 1
ATOM 673 C CA . ILE A 1 89 ? -23.348 10.110 34.392 1.00 83.12 89 ILE A CA 1
ATOM 674 C C . ILE A 1 89 ? -22.093 9.247 34.447 1.00 83.12 89 ILE A C 1
ATOM 676 O O . ILE A 1 89 ? -20.967 9.741 34.400 1.00 83.12 89 ILE A O 1
ATOM 680 N N . GLU A 1 90 ? -22.290 7.940 34.559 1.00 82.88 90 GLU A N 1
ATOM 681 C CA . GLU A 1 90 ? -21.179 6.998 34.631 1.00 82.88 90 GLU A CA 1
ATOM 682 C C . GLU A 1 90 ? -20.508 6.830 33.265 1.00 82.88 90 GLU A C 1
ATOM 684 O O . GLU A 1 90 ? -21.199 6.759 32.245 1.00 82.88 90 GLU A O 1
ATOM 689 N N . CYS A 1 91 ? -19.177 6.688 33.234 1.00 80.12 91 CYS A N 1
ATOM 690 C CA . CYS A 1 91 ? -18.386 6.580 31.998 1.00 80.12 91 CYS A CA 1
ATOM 691 C C . CYS A 1 91 ? -18.897 5.471 31.061 1.00 80.12 91 CYS A C 1
ATOM 693 O O . CYS A 1 91 ? -18.905 5.620 29.837 1.00 80.12 91 CYS A O 1
ATOM 695 N N . PHE A 1 92 ? -19.373 4.365 31.644 1.00 81.75 92 PHE A N 1
ATOM 696 C CA . PHE A 1 92 ? -19.889 3.212 30.907 1.00 81.75 92 PHE A CA 1
ATOM 697 C C . PHE A 1 92 ? -21.242 3.450 30.231 1.00 81.75 92 PHE A C 1
ATOM 699 O O . PHE A 1 92 ? -21.647 2.671 29.365 1.00 81.75 92 PHE A O 1
ATOM 706 N N . SER A 1 93 ? -21.933 4.535 30.578 1.00 82.56 93 SER A N 1
ATOM 707 C CA . SER A 1 93 ? -23.144 4.962 29.873 1.00 82.56 93 SER A CA 1
ATOM 708 C C . SER A 1 93 ? -22.815 5.297 28.413 1.00 82.56 93 SER A C 1
ATOM 710 O O . SER A 1 93 ? -23.571 4.935 27.510 1.00 82.56 93 SER A O 1
ATOM 712 N N . CYS A 1 94 ? -21.631 5.870 28.169 1.00 80.12 94 CYS A N 1
ATOM 713 C CA . CYS A 1 94 ? -21.146 6.212 26.831 1.00 80.12 94 CYS A CA 1
ATOM 714 C C . CYS A 1 94 ? -20.187 5.151 26.270 1.00 80.12 94 CYS A C 1
ATOM 716 O O . CYS A 1 94 ? -20.371 4.688 25.152 1.00 80.12 94 CYS A O 1
ATOM 718 N N . HIS A 1 95 ? -19.201 4.708 27.050 1.00 81.62 95 HIS A N 1
ATOM 719 C CA . HIS A 1 95 ? -18.136 3.814 26.569 1.00 81.62 95 HIS A CA 1
ATOM 720 C C . HIS A 1 95 ? -18.415 2.320 26.769 1.00 81.62 95 HIS A C 1
ATOM 722 O O . HIS A 1 95 ? -17.545 1.486 26.520 1.00 81.62 95 HIS A O 1
ATOM 728 N N . GLY A 1 96 ? -19.608 1.964 27.252 1.00 77.81 96 GLY A N 1
ATOM 729 C CA . GLY A 1 96 ? -19.889 0.600 27.682 1.00 77.81 96 GLY A CA 1
ATOM 730 C C . GLY A 1 96 ? -19.013 0.174 28.864 1.00 77.81 96 GLY A C 1
ATOM 731 O O . GLY A 1 96 ? -18.289 0.966 29.463 1.00 77.81 96 GLY A O 1
ATOM 732 N N . MET A 1 97 ? -19.097 -1.098 29.239 1.00 74.19 97 MET A N 1
ATOM 733 C CA . MET A 1 97 ? -18.300 -1.616 30.347 1.00 74.19 97 MET A CA 1
ATOM 734 C C . MET A 1 97 ? -16.823 -1.688 29.943 1.00 74.19 97 MET A C 1
ATOM 736 O O . MET A 1 97 ? -16.469 -2.431 29.025 1.00 74.19 97 MET A O 1
ATOM 740 N N . THR A 1 98 ? -15.965 -0.934 30.636 1.00 69.31 98 THR A N 1
ATOM 741 C CA . THR A 1 98 ? -14.512 -1.036 30.470 1.00 69.31 98 THR A CA 1
ATOM 742 C C . THR A 1 98 ? -14.081 -2.447 30.833 1.00 69.31 98 THR A C 1
ATOM 744 O O . THR A 1 98 ? -14.224 -2.876 31.976 1.00 69.31 98 THR A O 1
ATOM 747 N N . GLN A 1 99 ? -13.558 -3.184 29.858 1.00 70.12 99 GLN A N 1
ATOM 748 C CA . GLN A 1 99 ? -13.019 -4.510 30.119 1.00 70.12 99 GLN A CA 1
ATOM 749 C C . GLN A 1 99 ? -11.644 -4.355 30.758 1.00 70.12 99 GLN A C 1
ATOM 751 O O . GLN A 1 99 ? -10.769 -3.687 30.204 1.00 70.12 99 GLN A O 1
ATOM 756 N N . HIS A 1 100 ? -11.455 -4.960 31.926 1.00 71.56 100 HIS A N 1
ATOM 757 C CA . HIS A 1 100 ? -10.174 -4.958 32.613 1.00 71.56 100 HIS A CA 1
ATOM 758 C C . HIS A 1 100 ? -9.896 -6.293 33.324 1.00 71.56 100 HIS A C 1
ATOM 760 O O . HIS A 1 100 ? -10.779 -7.140 33.459 1.00 71.56 100 HIS A O 1
ATOM 766 N N . GLY A 1 101 ? -8.652 -6.510 33.751 1.00 69.31 101 GLY A N 1
ATOM 767 C CA . GLY A 1 101 ? 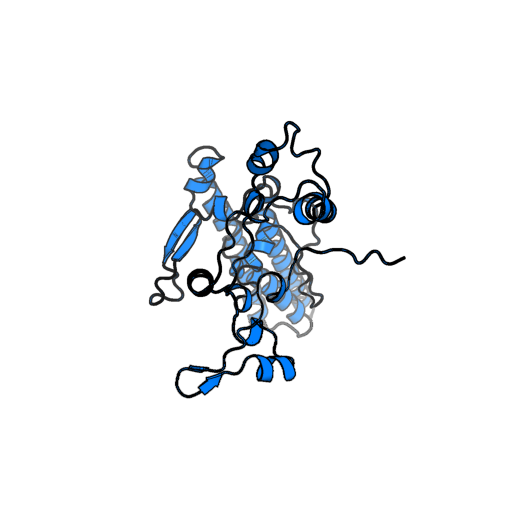-8.187 -7.738 34.398 1.00 69.31 101 GLY A CA 1
ATOM 768 C C . GLY A 1 101 ? -7.775 -8.840 33.416 1.00 69.31 101 GLY A C 1
ATOM 769 O O . GLY A 1 101 ? -7.392 -8.574 32.277 1.00 69.31 101 GLY A O 1
ATOM 770 N N . VAL A 1 102 ? -7.838 -10.094 33.870 1.00 66.12 102 VAL A N 1
ATOM 771 C CA . VAL A 1 102 ? -7.330 -11.270 33.133 1.00 66.12 102 VAL A CA 1
ATOM 772 C C . VAL A 1 102 ? -7.975 -11.461 31.757 1.00 66.12 102 VAL A C 1
ATOM 774 O O . VAL A 1 102 ? -7.308 -11.912 30.834 1.00 66.12 102 VAL A O 1
ATOM 777 N N . ASN A 1 103 ? -9.234 -11.050 31.585 1.00 62.59 103 ASN A N 1
ATOM 778 C CA . ASN A 1 103 ? -9.926 -11.122 30.296 1.00 62.59 103 ASN A CA 1
ATOM 779 C C . ASN A 1 103 ? -9.387 -10.083 29.298 1.00 62.59 103 ASN A C 1
ATOM 781 O O . ASN A 1 103 ? -9.169 -10.414 28.137 1.00 62.59 103 ASN A O 1
ATOM 785 N N . ALA A 1 104 ? -9.098 -8.857 29.750 1.00 64.62 104 ALA A N 1
ATOM 786 C CA . ALA A 1 104 ? -8.473 -7.833 28.909 1.00 64.62 104 ALA A CA 1
ATOM 787 C C . ALA A 1 104 ? -7.031 -8.216 28.532 1.00 64.62 104 ALA A C 1
ATOM 789 O O . ALA A 1 104 ? -6.629 -8.067 27.378 1.00 64.62 104 ALA A O 1
ATOM 790 N N . GLN A 1 105 ? -6.285 -8.803 29.476 1.00 63.09 105 GLN A N 1
ATOM 791 C CA . GLN A 1 105 ? -4.953 -9.346 29.205 1.00 63.09 105 GLN A CA 1
ATOM 792 C C . GLN A 1 105 ? -5.003 -10.498 28.197 1.00 63.09 105 GLN A C 1
ATOM 794 O O . GLN A 1 105 ? -4.212 -10.509 27.259 1.00 63.09 105 GLN A O 1
ATOM 799 N N . ALA A 1 106 ? -5.939 -11.441 28.346 1.00 60.97 106 ALA A N 1
ATOM 800 C CA . ALA A 1 106 ? -6.115 -12.550 27.410 1.00 60.97 106 ALA A CA 1
ATOM 801 C C . ALA A 1 106 ? -6.449 -12.050 25.996 1.00 60.97 106 ALA A C 1
ATOM 803 O O . ALA A 1 106 ? -5.797 -12.454 25.037 1.00 60.97 106 ALA A O 1
ATOM 804 N N . MET A 1 107 ? -7.366 -11.086 25.866 1.00 58.75 107 MET A N 1
ATOM 805 C CA . MET A 1 107 ? -7.686 -10.461 24.577 1.00 58.75 107 MET A CA 1
ATOM 806 C C . MET A 1 107 ? -6.490 -9.726 23.961 1.00 58.75 107 MET A C 1
ATOM 808 O O . MET A 1 107 ? -6.293 -9.766 22.748 1.00 58.75 107 MET A O 1
ATOM 812 N N . SER A 1 108 ? -5.652 -9.088 24.782 1.00 56.34 108 SER A N 1
ATOM 813 C CA . SER A 1 108 ? -4.412 -8.469 24.310 1.00 56.34 108 SER A CA 1
ATOM 814 C C . SER A 1 108 ? -3.335 -9.482 23.912 1.00 56.34 108 SER A C 1
ATOM 816 O O . SER A 1 108 ? -2.475 -9.139 23.104 1.00 56.34 108 SER A O 1
ATOM 818 N N . LEU A 1 109 ? -3.335 -10.690 24.478 1.00 56.75 109 LEU A N 1
ATOM 819 C CA . LEU A 1 109 ? -2.416 -11.770 24.103 1.00 56.75 109 LEU A CA 1
ATOM 820 C C . LEU A 1 109 ? -2.869 -12.483 22.822 1.00 56.75 109 LEU A C 1
ATOM 822 O O . LEU A 1 109 ? -2.032 -12.929 22.042 1.00 56.75 109 LEU A O 1
ATOM 826 N N . GLU A 1 110 ? -4.178 -12.551 22.572 1.00 55.38 110 GLU A N 1
ATOM 827 C CA . GLU A 1 110 ? -4.740 -13.017 21.297 1.00 55.38 110 GLU A CA 1
ATOM 828 C C . GLU A 1 110 ? -4.481 -12.025 20.151 1.00 55.38 110 GLU A C 1
ATOM 830 O O . GLU A 1 110 ? -4.408 -12.418 18.986 1.00 55.38 110 GLU A O 1
ATOM 835 N N . GLN A 1 111 ? -4.278 -10.747 20.478 1.00 53.53 111 GLN A N 1
ATOM 836 C CA . GLN A 1 111 ? -3.956 -9.678 19.538 1.00 53.53 111 GLN A CA 1
ATOM 837 C C . GLN A 1 111 ? -2.515 -9.205 19.735 1.00 53.53 111 GLN A C 1
ATOM 839 O O . GLN A 1 111 ? -2.263 -8.087 20.187 1.00 53.53 111 GLN A O 1
ATOM 844 N N . PHE A 1 112 ? -1.537 -10.033 19.354 1.00 58.56 112 PHE A N 1
ATOM 845 C CA . PHE A 1 112 ? -0.207 -9.493 19.079 1.00 58.56 112 PHE A CA 1
ATOM 846 C C . PHE A 1 112 ? -0.372 -8.366 18.051 1.00 58.56 112 PHE A C 1
ATOM 848 O O . PHE A 1 112 ? -0.776 -8.619 16.917 1.00 58.56 112 PHE A O 1
ATOM 855 N N . ASP A 1 113 ? -0.095 -7.113 18.434 1.00 61.69 113 ASP A N 1
ATOM 856 C CA . ASP A 1 113 ? -0.039 -6.005 17.476 1.00 61.69 113 ASP A CA 1
ATOM 857 C C . ASP A 1 113 ? 1.208 -6.195 16.609 1.00 61.69 113 ASP A C 1
ATOM 859 O O . ASP A 1 113 ? 2.267 -5.606 16.844 1.00 61.69 113 ASP A O 1
ATOM 863 N N . CYS A 1 114 ? 1.083 -7.081 15.619 1.00 63.19 114 CYS A N 1
ATOM 864 C CA . CYS A 1 114 ? 2.158 -7.511 14.739 1.00 63.19 114 CYS A CA 1
ATOM 865 C C . CYS A 1 114 ? 2.842 -6.316 14.072 1.00 63.19 114 CYS A C 1
ATOM 867 O O . CYS A 1 114 ? 4.032 -6.398 13.787 1.00 63.19 114 CYS A O 1
ATOM 869 N N . ARG A 1 115 ? 2.139 -5.184 13.886 1.00 62.31 115 ARG A N 1
ATOM 870 C CA . ARG A 1 115 ? 2.665 -3.947 13.279 1.00 62.31 115 ARG A CA 1
ATOM 871 C C . ARG A 1 115 ? 3.850 -3.355 14.040 1.00 62.31 115 ARG A C 1
ATOM 873 O O . ARG A 1 115 ? 4.636 -2.628 13.444 1.00 62.31 115 ARG A O 1
ATOM 880 N N . ARG A 1 116 ? 4.009 -3.679 15.328 1.00 63.06 116 ARG A N 1
ATOM 881 C CA . ARG A 1 116 ? 5.162 -3.243 16.132 1.00 63.06 116 ARG A CA 1
ATOM 882 C C . ARG A 1 116 ? 6.483 -3.872 15.682 1.00 63.06 116 ARG A C 1
ATOM 884 O O . ARG A 1 116 ? 7.527 -3.269 15.898 1.00 63.06 116 ARG A O 1
ATOM 891 N N . CYS A 1 117 ? 6.436 -5.044 15.046 1.00 65.69 117 CYS A N 1
ATOM 892 C CA . CYS A 1 117 ? 7.616 -5.740 14.517 1.00 65.69 117 CYS A CA 1
ATOM 893 C C . CYS A 1 117 ? 7.579 -5.873 12.984 1.00 65.69 117 CYS A C 1
ATOM 895 O O . CYS A 1 117 ? 8.609 -5.825 12.320 1.00 65.69 117 CYS A O 1
ATOM 897 N N . HIS A 1 118 ? 6.389 -6.002 12.402 1.00 69.62 118 HIS A N 1
ATOM 898 C CA . HIS A 1 118 ? 6.142 -6.129 10.970 1.00 69.62 118 HIS A CA 1
ATOM 899 C C . HIS A 1 118 ? 5.808 -4.767 10.356 1.00 69.62 118 HIS A C 1
ATOM 901 O O . HIS A 1 118 ? 4.676 -4.496 9.951 1.00 69.62 118 HIS A O 1
ATOM 907 N N . ILE A 1 119 ? 6.818 -3.903 10.305 1.00 72.00 119 ILE A N 1
ATOM 908 C CA . ILE A 1 119 ? 6.710 -2.550 9.756 1.00 72.00 119 ILE A CA 1
ATOM 909 C C . ILE A 1 119 ? 6.716 -2.633 8.222 1.00 72.00 119 ILE A C 1
ATOM 911 O O . ILE A 1 119 ? 7.521 -3.358 7.645 1.00 72.00 119 ILE A O 1
ATOM 915 N N . ASN A 1 120 ? 5.814 -1.898 7.563 1.00 71.50 120 ASN A N 1
ATOM 916 C CA . ASN A 1 120 ? 5.787 -1.711 6.103 1.00 71.50 120 ASN A CA 1
ATOM 917 C C . ASN A 1 120 ? 5.727 -2.990 5.238 1.00 71.50 120 ASN A C 1
ATOM 919 O O . ASN A 1 120 ? 6.073 -2.937 4.066 1.00 71.50 120 ASN A O 1
ATOM 923 N N . GLN A 1 121 ? 5.210 -4.113 5.753 1.00 74.75 121 GLN A N 1
ATOM 924 C CA . GLN A 1 121 ? 5.115 -5.382 4.998 1.00 74.75 121 GLN A CA 1
ATOM 925 C C . GLN A 1 121 ? 4.377 -5.286 3.646 1.00 74.75 121 GLN A C 1
ATOM 927 O O . GLN A 1 121 ? 4.570 -6.141 2.794 1.00 74.75 121 GLN A O 1
ATOM 932 N N . HIS A 1 122 ? 3.533 -4.267 3.451 1.00 83.19 122 HIS A N 1
ATOM 933 C CA . HIS A 1 122 ? 2.764 -4.051 2.219 1.00 83.19 122 HIS A CA 1
ATOM 934 C C . HIS A 1 122 ? 3.025 -2.668 1.595 1.00 83.19 122 HIS A C 1
ATOM 936 O O . HIS A 1 122 ? 2.125 -2.101 0.977 1.00 83.19 122 HIS A O 1
ATOM 942 N N . SER A 1 123 ? 4.194 -2.054 1.822 1.00 82.44 123 SER A N 1
ATOM 943 C CA . SER A 1 123 ? 4.470 -0.704 1.301 1.00 82.44 123 SER A CA 1
ATOM 944 C C . SER A 1 123 ? 4.402 -0.657 -0.223 1.00 82.44 123 SER A C 1
ATOM 946 O O . SER A 1 123 ? 3.635 0.138 -0.744 1.00 82.44 123 SER A O 1
ATOM 948 N N . ALA A 1 124 ? 5.070 -1.573 -0.931 1.00 82.62 124 ALA A N 1
ATOM 949 C CA . ALA A 1 124 ? 5.063 -1.597 -2.397 1.00 82.62 124 ALA A CA 1
ATOM 950 C C . ALA A 1 124 ? 3.640 -1.676 -2.983 1.00 82.62 124 ALA A C 1
ATOM 952 O O . ALA A 1 124 ? 3.298 -0.912 -3.883 1.00 82.62 124 ALA A O 1
ATOM 953 N N . GLN A 1 125 ? 2.784 -2.541 -2.427 1.00 89.69 125 GLN A N 1
ATOM 954 C CA . GLN A 1 125 ? 1.391 -2.675 -2.862 1.00 89.69 125 GLN A CA 1
ATOM 955 C C . GLN A 1 125 ? 0.567 -1.429 -2.539 1.00 89.69 125 GLN A C 1
ATOM 957 O O . GLN A 1 125 ? -0.253 -1.002 -3.350 1.00 89.69 125 GLN A O 1
ATOM 962 N N . ARG A 1 126 ? 0.770 -0.832 -1.358 1.00 85.62 126 ARG A N 1
ATOM 963 C CA . ARG A 1 126 ? 0.091 0.412 -0.974 1.00 85.62 126 ARG A CA 1
ATOM 964 C C . ARG A 1 126 ? 0.499 1.564 -1.880 1.00 85.62 126 ARG A C 1
ATOM 966 O O . ARG A 1 126 ? -0.370 2.306 -2.321 1.00 85.62 126 ARG A O 1
ATOM 973 N N . ASP A 1 127 ? 1.782 1.694 -2.171 1.00 81.19 127 ASP A N 1
ATOM 974 C CA . ASP A 1 127 ? 2.324 2.794 -2.961 1.00 81.19 127 ASP A CA 1
ATOM 975 C C . ASP A 1 127 ? 1.852 2.687 -4.411 1.00 81.19 127 ASP A C 1
ATOM 977 O O . ASP A 1 127 ? 1.350 3.666 -4.967 1.00 81.19 127 ASP A O 1
ATOM 981 N N . ALA A 1 128 ? 1.885 1.474 -4.977 1.00 82.88 128 ALA A N 1
ATOM 982 C CA . ALA A 1 128 ? 1.327 1.188 -6.293 1.00 82.88 128 ALA A CA 1
ATOM 983 C C . ALA A 1 128 ? -0.182 1.478 -6.357 1.00 82.88 128 ALA A C 1
ATOM 985 O O . ALA A 1 128 ? -0.648 2.105 -7.308 1.00 82.88 128 ALA A O 1
ATOM 986 N N . TYR A 1 129 ? -0.949 1.065 -5.341 1.00 84.69 129 TYR A N 1
ATOM 987 C CA . TYR A 1 129 ? -2.401 1.247 -5.320 1.00 84.69 129 TYR A CA 1
ATOM 988 C C . TYR A 1 129 ? -2.835 2.708 -5.129 1.00 84.69 129 TYR A C 1
ATOM 990 O O . TYR A 1 129 ? -3.769 3.154 -5.791 1.00 84.69 129 TYR A O 1
ATOM 998 N N . LEU A 1 130 ? -2.178 3.449 -4.231 1.00 73.75 130 LEU A N 1
ATOM 999 C CA . LEU A 1 130 ? -2.544 4.821 -3.850 1.00 73.75 130 LEU A CA 1
ATOM 1000 C C . LEU A 1 130 ? -1.961 5.888 -4.784 1.00 73.75 130 LEU A C 1
ATOM 1002 O O . LEU A 1 130 ? -2.489 6.997 -4.838 1.00 73.75 130 LEU A O 1
ATOM 1006 N N . LEU A 1 131 ? -0.873 5.566 -5.489 1.00 64.81 131 LEU A N 1
ATOM 1007 C CA . LEU A 1 131 ? 0.003 6.526 -6.158 1.00 64.81 131 LEU A CA 1
ATOM 1008 C C . LEU A 1 131 ? 0.579 7.582 -5.198 1.00 64.81 131 LEU A C 1
ATOM 1010 O O . LEU A 1 131 ? 0.452 8.789 -5.412 1.00 64.81 131 LEU A O 1
ATOM 1014 N N . VAL A 1 132 ? 1.264 7.137 -4.146 1.00 49.97 132 VAL A N 1
ATOM 1015 C CA . VAL A 1 132 ? 2.161 8.034 -3.410 1.00 49.97 132 VAL A CA 1
ATOM 1016 C C . VAL A 1 132 ? 3.562 7.814 -3.962 1.00 49.97 132 VAL A C 1
ATOM 1018 O O . VAL A 1 132 ? 4.112 6.725 -3.847 1.00 49.97 132 VAL A O 1
ATOM 1021 N N . SER A 1 133 ? 4.159 8.853 -4.552 1.00 45.69 133 SER A N 1
ATOM 1022 C CA . SER A 1 133 ? 5.618 8.932 -4.659 1.00 45.69 133 SER A CA 1
ATOM 1023 C C . SER A 1 133 ? 6.155 8.994 -3.230 1.00 45.69 133 SER A C 1
ATOM 1025 O O . SER A 1 133 ? 6.303 10.081 -2.670 1.00 45.69 133 SER A O 1
ATOM 1027 N N . VAL A 1 134 ? 6.359 7.841 -2.593 1.00 38.59 134 VAL A N 1
ATOM 1028 C CA . VAL A 1 134 ? 6.927 7.798 -1.250 1.00 38.59 134 VAL A CA 1
ATOM 1029 C C . VAL A 1 134 ? 8.417 8.044 -1.399 1.00 38.59 134 VAL A C 1
ATOM 1031 O O . VAL A 1 134 ? 9.182 7.165 -1.780 1.00 38.59 134 VAL A O 1
ATOM 1034 N N . SER A 1 135 ? 8.831 9.274 -1.108 1.00 39.53 135 SER A N 1
ATOM 1035 C CA . SER A 1 135 ? 10.206 9.526 -0.697 1.00 39.53 135 SER A CA 1
ATOM 1036 C C . SER A 1 135 ? 10.417 8.737 0.593 1.00 39.53 135 SER A C 1
ATOM 1038 O O . SER A 1 135 ? 9.895 9.124 1.641 1.00 39.53 135 SER A O 1
ATOM 1040 N N . ASN A 1 136 ? 11.147 7.626 0.534 1.00 35.56 136 ASN A N 1
ATOM 1041 C CA . ASN A 1 136 ? 11.412 6.759 1.682 1.00 35.56 136 ASN A CA 1
ATOM 1042 C C . ASN A 1 136 ? 12.439 7.381 2.646 1.00 35.56 136 ASN A C 1
ATOM 1044 O O . ASN A 1 136 ? 13.368 6.715 3.075 1.00 35.56 136 ASN A O 1
ATOM 1048 N N . GLY A 1 137 ? 12.326 8.671 2.993 1.00 35.12 137 GLY A N 1
ATOM 1049 C CA . GLY A 1 137 ? 13.236 9.351 3.935 1.00 35.12 137 GLY A CA 1
ATOM 1050 C C . GLY A 1 137 ? 14.726 9.369 3.538 1.00 35.12 137 GLY A C 1
ATOM 1051 O O . GLY A 1 137 ? 15.537 9.957 4.245 1.00 35.12 137 GLY A O 1
ATOM 1052 N N . ASP A 1 138 ? 15.074 8.771 2.403 1.00 40.22 138 ASP A N 1
ATOM 1053 C CA . ASP A 1 138 ? 16.396 8.575 1.806 1.00 40.22 138 ASP A CA 1
ATOM 1054 C C . ASP A 1 138 ? 16.619 9.485 0.584 1.00 40.22 138 ASP A C 1
ATOM 1056 O O . ASP A 1 138 ? 17.691 9.492 -0.017 1.00 40.22 138 ASP A O 1
ATOM 1060 N N . GLY A 1 139 ? 15.617 10.301 0.237 1.00 32.88 139 GLY A N 1
ATOM 1061 C CA . GLY A 1 139 ? 15.684 11.258 -0.866 1.00 32.88 139 GLY A CA 1
ATOM 1062 C C . GLY A 1 139 ? 15.518 10.634 -2.254 1.00 32.88 139 GLY A C 1
ATOM 1063 O O . GLY A 1 139 ? 15.657 11.349 -3.248 1.00 32.88 139 GLY A O 1
ATOM 1064 N N . LEU A 1 140 ? 15.190 9.342 -2.348 1.00 37.94 140 LEU A N 1
ATOM 1065 C CA . LEU A 1 140 ? 14.939 8.676 -3.620 1.00 37.94 140 LEU A CA 1
ATOM 1066 C C . LEU A 1 140 ? 13.453 8.783 -3.980 1.00 37.94 140 LEU A C 1
ATOM 1068 O O . LEU A 1 140 ? 12.579 8.186 -3.357 1.00 37.94 140 LEU A O 1
ATOM 1072 N N . THR A 1 141 ? 13.160 9.584 -5.004 1.00 47.09 141 THR A N 1
ATOM 1073 C CA . THR A 1 141 ? 11.847 9.603 -5.658 1.00 47.09 141 THR A CA 1
ATOM 1074 C C . THR A 1 141 ? 11.830 8.486 -6.695 1.00 47.09 141 THR A C 1
ATOM 1076 O O . THR A 1 141 ? 12.361 8.627 -7.796 1.00 47.09 141 THR A O 1
ATOM 1079 N N . HIS A 1 142 ? 11.277 7.329 -6.332 1.00 45.22 142 HIS A N 1
ATOM 1080 C CA . HIS A 1 142 ? 11.147 6.212 -7.263 1.00 45.22 142 HIS A CA 1
ATOM 1081 C C . HIS A 1 142 ? 9.828 6.307 -8.031 1.00 45.22 142 HIS A C 1
ATOM 1083 O O . HIS A 1 142 ? 8.789 5.808 -7.604 1.00 45.22 142 HIS A O 1
ATOM 1089 N N . GLY A 1 143 ? 9.873 6.964 -9.184 1.00 47.53 143 GLY A N 1
ATOM 1090 C CA . GLY A 1 143 ? 8.767 6.980 -10.133 1.00 47.53 143 GLY A CA 1
ATOM 1091 C C . GLY A 1 143 ? 8.729 8.259 -10.962 1.00 47.53 143 GLY A C 1
ATOM 1092 O O . GLY A 1 143 ? 9.367 9.250 -10.596 1.00 47.53 143 GLY A O 1
ATOM 1093 N N . PRO A 1 144 ? 8.003 8.261 -12.093 1.00 44.84 144 PRO A N 1
ATOM 1094 C CA . PRO A 1 144 ? 7.733 9.497 -12.813 1.00 44.84 144 PRO A CA 1
ATOM 1095 C C . PRO A 1 144 ? 7.095 10.511 -11.855 1.00 44.84 144 PRO A C 1
ATOM 1097 O O . PRO A 1 144 ? 6.313 10.133 -10.979 1.00 44.84 144 PRO A O 1
ATOM 1100 N N . ALA A 1 145 ? 7.447 11.795 -12.009 1.00 45.84 145 ALA A N 1
ATOM 1101 C CA . ALA A 1 145 ? 6.807 12.876 -11.266 1.00 45.84 145 ALA A CA 1
ATOM 1102 C C . ALA A 1 145 ? 5.293 12.670 -11.337 1.00 45.84 145 ALA A C 1
ATOM 1104 O O . ALA A 1 145 ? 4.765 12.523 -12.438 1.00 45.84 145 ALA A O 1
ATOM 1105 N N . ALA A 1 146 ? 4.634 12.594 -10.179 1.00 45.06 146 ALA A N 1
ATOM 1106 C CA . ALA A 1 146 ? 3.206 12.335 -10.089 1.00 45.06 146 ALA A CA 1
ATOM 1107 C C . ALA A 1 146 ? 2.435 13.428 -10.847 1.00 45.06 146 ALA A C 1
ATOM 1109 O O . ALA A 1 146 ? 2.088 14.470 -10.292 1.00 45.06 146 ALA A O 1
ATOM 1110 N N . SER A 1 147 ? 2.182 13.214 -12.137 1.00 46.50 147 SER A N 1
ATOM 1111 C CA . SER A 1 147 ? 1.079 13.862 -12.818 1.00 46.50 147 SER A CA 1
ATOM 1112 C C . SER A 1 147 ? -0.188 13.262 -12.211 1.00 46.50 147 SER A C 1
ATOM 1114 O O . SER A 1 147 ? -0.267 12.053 -11.983 1.00 46.50 147 SER A O 1
ATOM 1116 N N . GLY A 1 148 ? -1.191 14.091 -11.911 1.00 49.53 148 GLY A N 1
ATOM 1117 C CA . GLY A 1 148 ? -2.454 13.633 -11.303 1.00 49.53 148 GLY A CA 1
ATOM 1118 C C . GLY A 1 148 ? -3.202 12.561 -12.115 1.00 49.53 148 GLY A C 1
ATOM 1119 O O . GLY A 1 148 ? -4.169 11.987 -11.633 1.00 49.53 148 GLY A O 1
ATOM 1120 N N . GLU A 1 149 ? -2.731 12.272 -13.327 1.00 52.34 149 GLU A N 1
ATOM 1121 C CA . GLU A 1 149 ? -3.225 11.272 -14.270 1.00 52.34 149 GLU A CA 1
ATOM 1122 C C . GLU A 1 149 ? -2.939 9.821 -13.844 1.00 52.34 149 GLU A C 1
ATOM 1124 O O . GLU A 1 149 ? -3.620 8.904 -14.296 1.00 52.34 149 GLU A O 1
ATOM 1129 N N . ALA A 1 150 ? -1.975 9.593 -12.946 1.00 61.88 150 ALA A N 1
ATOM 1130 C CA . ALA A 1 150 ? -1.631 8.247 -12.488 1.00 61.88 150 ALA A CA 1
ATOM 1131 C C . ALA A 1 150 ? -2.395 7.807 -11.220 1.00 61.88 150 ALA A C 1
ATOM 1133 O O . ALA A 1 150 ? -2.207 6.682 -10.755 1.00 61.88 150 ALA A O 1
ATOM 1134 N N . ILE A 1 151 ? -3.250 8.657 -10.630 1.00 70.56 151 ILE A N 1
ATOM 1135 C CA . ILE A 1 151 ? -3.997 8.285 -9.416 1.00 70.56 151 ILE A CA 1
ATOM 1136 C C . ILE A 1 151 ? -4.994 7.180 -9.772 1.00 70.56 151 ILE A C 1
ATOM 1138 O O . ILE A 1 151 ? -5.782 7.319 -10.706 1.00 70.56 151 ILE A O 1
ATOM 1142 N N . ASN A 1 152 ? -4.976 6.085 -9.013 1.00 78.44 152 ASN A N 1
ATOM 1143 C CA . ASN A 1 152 ? -5.830 4.937 -9.283 1.00 78.44 152 ASN A CA 1
ATOM 1144 C C . ASN A 1 152 ? -7.329 5.292 -9.142 1.00 78.44 152 ASN A C 1
ATOM 1146 O O . ASN A 1 152 ? -7.765 5.684 -8.053 1.00 78.44 152 ASN A O 1
ATOM 1150 N N . PRO A 1 153 ? -8.156 5.083 -10.184 1.00 80.62 153 PRO A N 1
ATOM 1151 C CA . PRO A 1 153 ? -9.598 5.310 -10.112 1.00 80.62 153 PRO A CA 1
ATOM 1152 C C . PRO A 1 153 ? -10.309 4.488 -9.029 1.00 80.62 153 PRO A C 1
ATOM 1154 O O . PRO A 1 153 ? -11.268 4.972 -8.434 1.00 80.62 153 PRO A O 1
ATOM 1157 N N . MET A 1 154 ? -9.835 3.271 -8.735 1.00 81.50 154 MET A N 1
ATOM 1158 C CA . MET A 1 154 ? -10.415 2.426 -7.682 1.00 81.50 154 MET A CA 1
ATOM 1159 C C . MET A 1 154 ? -10.190 3.031 -6.296 1.00 81.50 154 MET A C 1
ATOM 1161 O O . MET A 1 154 ? -11.101 3.044 -5.471 1.00 81.50 154 MET A O 1
ATOM 1165 N N . PHE A 1 155 ? -9.016 3.622 -6.067 1.00 79.69 155 PHE A N 1
ATOM 1166 C CA . PHE A 1 155 ? -8.739 4.362 -4.841 1.00 79.69 155 PHE A CA 1
ATOM 1167 C C . PHE A 1 155 ? -9.627 5.610 -4.714 1.00 79.69 155 PHE A C 1
ATOM 1169 O O . PHE A 1 155 ? -10.221 5.826 -3.660 1.00 79.69 155 PHE A O 1
ATOM 1176 N N . LEU A 1 156 ? -9.791 6.394 -5.789 1.00 75.38 156 LEU A N 1
ATOM 1177 C CA . LEU A 1 156 ? -10.684 7.566 -5.797 1.00 75.38 156 LEU A CA 1
ATOM 1178 C C . LEU A 1 156 ? -12.155 7.196 -5.557 1.00 75.38 156 LEU A C 1
ATOM 1180 O O . LEU A 1 156 ? -12.915 7.980 -4.990 1.00 75.38 156 LEU A O 1
ATOM 1184 N N . ALA A 1 157 ? -12.550 5.990 -5.962 1.00 72.56 157 ALA A N 1
ATOM 1185 C CA . ALA A 1 157 ? -13.861 5.416 -5.690 1.00 72.56 157 ALA A CA 1
ATOM 1186 C C . ALA A 1 157 ? -13.977 4.778 -4.289 1.00 72.56 157 ALA A C 1
ATOM 1188 O O . ALA A 1 157 ? -14.999 4.164 -3.993 1.00 72.56 157 ALA A O 1
ATOM 1189 N N . HIS A 1 158 ? -12.971 4.943 -3.423 1.00 75.94 158 HIS A N 1
ATOM 1190 C CA . HIS A 1 158 ? -12.909 4.396 -2.062 1.00 75.94 158 HIS A CA 1
ATOM 1191 C C . HIS A 1 158 ? -12.939 2.862 -1.992 1.00 75.94 158 HIS A C 1
ATOM 1193 O O . HIS A 1 158 ? -13.331 2.290 -0.975 1.00 75.94 158 HIS A O 1
ATOM 1199 N N . VAL A 1 159 ? -12.502 2.176 -3.049 1.00 79.00 159 VAL A N 1
ATOM 1200 C CA . VAL A 1 159 ? -12.268 0.732 -2.986 1.00 79.00 159 VAL A CA 1
ATOM 1201 C C . VAL A 1 159 ? -11.016 0.499 -2.143 1.00 79.00 159 VAL A C 1
ATOM 1203 O O . VAL A 1 159 ? -9.959 1.074 -2.414 1.00 79.00 159 VAL A O 1
ATOM 1206 N N . ASP A 1 160 ? -11.121 -0.336 -1.113 1.00 81.69 160 ASP A N 1
ATOM 1207 C CA . ASP A 1 160 ? -9.984 -0.748 -0.291 1.00 81.69 160 ASP A CA 1
ATOM 1208 C C . ASP A 1 160 ? -9.445 -2.129 -0.704 1.00 81.69 160 ASP A C 1
ATOM 1210 O O . ASP A 1 160 ? -10.016 -2.831 -1.544 1.00 81.69 160 ASP A O 1
ATOM 1214 N N . CYS A 1 161 ? -8.335 -2.548 -0.089 1.00 84.19 161 CYS A N 1
ATOM 1215 C CA . CYS A 1 161 ? -7.681 -3.823 -0.389 1.00 84.19 161 CYS A CA 1
ATOM 1216 C C . CYS A 1 161 ? -8.625 -5.028 -0.232 1.00 84.19 161 CYS A C 1
ATOM 1218 O O . CYS A 1 161 ? -8.522 -6.007 -0.973 1.00 84.19 161 CYS A O 1
ATOM 1220 N N . THR A 1 162 ? -9.545 -4.971 0.735 1.00 85.00 162 THR A N 1
ATOM 1221 C CA . THR A 1 162 ? -10.488 -6.050 1.051 1.00 85.00 162 THR A CA 1
ATOM 1222 C C . THR A 1 162 ? -11.649 -6.129 0.066 1.00 85.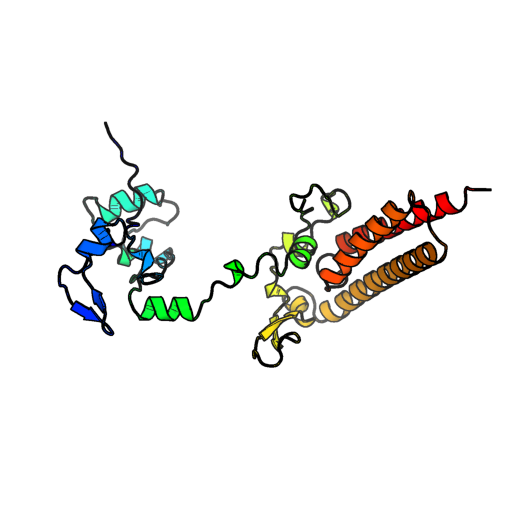00 162 THR A C 1
ATOM 1224 O O . THR A 1 162 ? -12.276 -7.183 -0.034 1.00 85.00 162 THR A O 1
ATOM 1227 N N . GLY A 1 163 ? -11.877 -5.075 -0.722 1.00 80.06 163 GLY A N 1
ATOM 1228 C CA . GLY A 1 163 ? -12.796 -5.096 -1.858 1.00 80.06 163 GLY A CA 1
ATOM 1229 C C . GLY A 1 163 ? -12.397 -6.131 -2.914 1.00 80.06 163 GLY A C 1
ATOM 1230 O O . GLY A 1 163 ? -13.269 -6.775 -3.495 1.00 80.06 163 GLY A O 1
ATOM 1231 N N . CYS A 1 164 ? -11.090 -6.356 -3.097 1.00 87.88 164 CYS A N 1
ATOM 1232 C CA . CYS A 1 164 ? -10.558 -7.337 -4.045 1.00 87.88 164 CYS A CA 1
ATOM 1233 C C . CYS A 1 164 ? -10.034 -8.608 -3.364 1.00 87.88 164 CYS A C 1
ATOM 1235 O O . CYS A 1 164 ? -10.322 -9.718 -3.813 1.00 87.88 164 CYS A O 1
ATOM 1237 N N . HIS A 1 165 ? -9.281 -8.474 -2.268 1.00 91.31 165 HIS A N 1
ATOM 1238 C CA . HIS A 1 165 ? -8.695 -9.597 -1.532 1.00 91.31 165 HIS A CA 1
ATOM 1239 C C . HIS A 1 165 ? -9.726 -10.259 -0.616 1.00 91.31 165 HIS A C 1
ATOM 1241 O O . HIS A 1 165 ? -9.783 -9.996 0.586 1.00 91.31 165 HIS A O 1
ATOM 1247 N N . VAL A 1 166 ? -10.541 -11.139 -1.198 1.00 85.69 166 VAL A N 1
ATOM 1248 C CA . VAL A 1 166 ? -11.715 -11.734 -0.540 1.00 85.69 166 VAL A CA 1
ATOM 1249 C C . VAL A 1 166 ? -11.586 -13.232 -0.265 1.00 85.69 166 VAL A C 1
ATOM 1251 O O . VAL A 1 166 ? -12.358 -13.756 0.532 1.00 85.69 166 VAL A O 1
ATOM 1254 N N . ARG A 1 167 ? -10.637 -13.939 -0.898 1.00 87.00 167 ARG A N 1
ATOM 1255 C CA . ARG A 1 167 ? -10.493 -15.398 -0.753 1.00 87.00 167 ARG A CA 1
ATOM 1256 C C . ARG A 1 167 ? -9.351 -15.766 0.176 1.00 87.00 167 ARG A C 1
ATOM 1258 O O . ARG A 1 167 ? -8.208 -15.387 -0.068 1.00 87.00 167 ARG A O 1
ATOM 1265 N N . GLU A 1 168 ? -9.647 -16.546 1.203 1.00 87.38 168 GLU A N 1
ATOM 1266 C CA . GLU A 1 168 ? -8.639 -17.070 2.121 1.00 87.38 168 GLU A CA 1
ATOM 1267 C C . GLU A 1 168 ? -7.773 -18.140 1.447 1.00 87.38 168 GLU A C 1
ATOM 1269 O O . GLU A 1 168 ? -8.254 -19.009 0.716 1.00 87.38 168 GLU A O 1
ATOM 1274 N N . ARG A 1 169 ? -6.468 -18.066 1.691 1.00 83.12 169 ARG A N 1
ATOM 1275 C CA . ARG A 1 169 ? -5.469 -19.023 1.224 1.00 83.12 169 ARG A CA 1
ATOM 1276 C C . ARG A 1 169 ? -4.427 -19.210 2.317 1.00 83.12 169 ARG A C 1
ATOM 1278 O O . ARG A 1 169 ? -4.024 -18.245 2.958 1.00 83.12 169 ARG A O 1
ATOM 1285 N N . ALA A 1 170 ? -3.942 -20.435 2.499 1.00 80.50 170 ALA A N 1
ATOM 1286 C CA . ALA A 1 170 ? -2.776 -20.668 3.344 1.00 80.50 170 ALA A CA 1
ATOM 1287 C C . ALA A 1 170 ? -1.567 -19.868 2.826 1.00 80.50 170 ALA A C 1
ATOM 1289 O O . ALA A 1 170 ? -1.280 -19.872 1.624 1.00 80.50 170 ALA A O 1
ATOM 1290 N N . SER A 1 171 ? -0.860 -19.195 3.732 1.00 75.31 171 SER A N 1
ATOM 1291 C CA . SER A 1 171 ? 0.398 -18.530 3.409 1.00 75.31 171 SER A CA 1
ATOM 1292 C C . SER A 1 171 ? 1.414 -19.563 2.918 1.00 75.31 171 SER A C 1
ATOM 1294 O O . SER A 1 171 ? 1.644 -20.581 3.574 1.00 75.31 171 SER A O 1
ATOM 1296 N N . SER A 1 172 ? 2.020 -19.306 1.757 1.00 69.00 172 SER A N 1
ATOM 1297 C CA . SER A 1 172 ? 3.089 -20.146 1.202 1.00 69.00 172 SER A CA 1
ATOM 1298 C C . SER A 1 172 ? 4.367 -20.097 2.033 1.00 69.00 172 SER A C 1
ATOM 1300 O O . SER A 1 172 ? 5.148 -21.045 2.006 1.00 69.00 172 SER A O 1
ATOM 1302 N N . ASP A 1 173 ? 4.559 -19.018 2.789 1.00 67.88 173 ASP A N 1
ATOM 1303 C CA . ASP A 1 173 ? 5.845 -18.678 3.402 1.00 67.88 173 ASP A CA 1
ATOM 1304 C C . ASP A 1 173 ? 6.021 -19.333 4.778 1.00 67.88 173 ASP A C 1
ATOM 1306 O O . ASP A 1 173 ? 7.102 -19.329 5.365 1.00 67.88 173 ASP A O 1
ATOM 1310 N N . SER A 1 174 ? 4.958 -19.939 5.312 1.00 62.81 174 SER A N 1
ATOM 1311 C CA . SER A 1 174 ? 5.028 -20.778 6.508 1.00 62.81 174 SER A CA 1
ATOM 1312 C C . SER A 1 174 ? 3.929 -21.841 6.508 1.00 62.81 174 SER A C 1
ATOM 1314 O O . SER A 1 174 ? 2.903 -21.685 7.169 1.00 62.81 174 SER A O 1
ATOM 1316 N N . PRO A 1 175 ? 4.161 -22.984 5.838 1.00 62.16 175 PRO A N 1
ATOM 1317 C CA . PRO A 1 175 ? 3.203 -24.090 5.787 1.00 62.16 175 PRO A CA 1
ATOM 1318 C C . PRO A 1 175 ? 2.807 -24.618 7.176 1.00 62.16 175 PRO A C 1
ATOM 1320 O O . PRO A 1 175 ? 1.707 -25.132 7.363 1.00 62.16 175 PRO A O 1
ATOM 1323 N N . MET A 1 176 ? 3.697 -24.474 8.166 1.00 67.75 176 MET A N 1
ATOM 1324 C CA . MET A 1 176 ? 3.469 -24.933 9.539 1.00 67.75 176 MET A CA 1
ATOM 1325 C C . MET A 1 176 ? 2.709 -23.933 10.419 1.00 67.75 176 MET A C 1
ATOM 1327 O O . MET A 1 176 ? 2.157 -24.342 11.437 1.00 67.75 176 MET A O 1
ATOM 1331 N N . SER A 1 177 ? 2.655 -22.643 10.063 1.00 70.75 177 SER A N 1
ATOM 1332 C CA . SER A 1 177 ? 2.043 -21.620 10.927 1.00 70.75 177 SER A CA 1
ATOM 1333 C C . SER A 1 177 ? 0.516 -21.596 10.849 1.00 70.75 177 SER A C 1
ATOM 1335 O O . SER A 1 177 ? -0.116 -20.866 11.607 1.00 70.75 177 SER A O 1
ATOM 1337 N N . ARG A 1 178 ? -0.087 -22.365 9.924 1.00 72.81 178 ARG A N 1
ATOM 1338 C CA . ARG A 1 178 ? -1.515 -22.284 9.550 1.00 72.81 178 ARG A CA 1
ATOM 1339 C C . ARG A 1 178 ? -1.973 -20.856 9.214 1.00 72.81 178 ARG A C 1
ATOM 1341 O O . ARG A 1 178 ? -3.175 -20.604 9.170 1.00 72.81 178 ARG A O 1
ATOM 1348 N N . ALA A 1 179 ? -1.037 -19.931 8.983 1.00 74.00 179 ALA A N 1
ATOM 1349 C CA . ALA A 1 179 ? -1.353 -18.549 8.684 1.00 74.00 179 ALA A CA 1
ATOM 1350 C C . ALA A 1 179 ? -2.153 -18.490 7.387 1.00 74.00 179 ALA A C 1
ATOM 1352 O O . ALA A 1 179 ? -1.800 -19.132 6.393 1.00 74.00 179 ALA A O 1
ATOM 1353 N N . GLN A 1 180 ? -3.228 -17.715 7.408 1.00 80.12 180 GLN A N 1
ATOM 1354 C CA . GLN A 1 180 ? -4.055 -17.475 6.240 1.00 80.12 180 GLN A CA 1
ATOM 1355 C C . GLN A 1 180 ? -3.846 -16.045 5.765 1.00 80.12 180 GLN A C 1
ATOM 1357 O O . GLN A 1 180 ? -3.734 -15.117 6.564 1.00 80.12 180 GLN A O 1
ATOM 1362 N N . ILE A 1 181 ? -3.795 -15.883 4.453 1.00 84.50 181 ILE A N 1
ATOM 1363 C CA . ILE A 1 181 ? -3.774 -14.597 3.773 1.00 84.50 181 ILE A CA 1
ATOM 1364 C C . ILE A 1 181 ? -5.012 -14.490 2.896 1.00 84.50 181 ILE A C 1
ATOM 1366 O O . ILE A 1 181 ? -5.557 -15.498 2.438 1.00 84.50 181 ILE A O 1
ATOM 1370 N N . ARG A 1 182 ? -5.454 -13.262 2.634 1.00 88.06 182 ARG A N 1
ATOM 1371 C CA . ARG A 1 182 ? -6.498 -13.020 1.643 1.00 88.06 182 ARG A CA 1
ATOM 1372 C C . ARG A 1 182 ? -5.881 -12.746 0.282 1.00 88.06 182 ARG A C 1
ATOM 1374 O O . ARG A 1 182 ? -4.950 -11.957 0.141 1.00 88.06 182 ARG A O 1
ATOM 1381 N N . THR A 1 183 ? -6.433 -13.395 -0.727 1.00 89.62 183 THR A N 1
ATOM 1382 C CA . THR A 1 183 ? -6.028 -13.297 -2.125 1.00 89.62 183 THR A CA 1
ATOM 1383 C C . THR A 1 183 ? -7.139 -12.669 -2.946 1.00 89.62 183 THR A C 1
ATOM 1385 O O . THR A 1 183 ? -8.327 -12.833 -2.641 1.00 89.62 183 THR A O 1
ATOM 1388 N N . ALA A 1 184 ? -6.737 -11.921 -3.970 1.00 91.19 184 ALA A N 1
ATOM 1389 C CA . ALA A 1 184 ? -7.664 -11.339 -4.922 1.00 91.19 184 ALA A CA 1
ATOM 1390 C C . ALA A 1 184 ? -8.330 -12.416 -5.787 1.00 91.19 184 ALA A C 1
ATOM 1392 O O . ALA A 1 184 ? -7.773 -13.493 -6.013 1.00 91.19 184 ALA A O 1
ATOM 1393 N N . SER A 1 185 ? -9.525 -12.122 -6.293 1.00 91.19 185 SER A N 1
ATOM 1394 C CA . SER A 1 185 ? -10.246 -13.011 -7.208 1.00 91.19 185 SER A CA 1
ATOM 1395 C C . SER A 1 185 ? -10.905 -12.223 -8.327 1.00 91.19 185 SER A C 1
ATOM 1397 O O . SER A 1 185 ? -11.459 -11.173 -8.054 1.00 91.19 185 SER A O 1
ATOM 1399 N N . ALA A 1 186 ? -10.941 -12.748 -9.551 1.00 92.88 186 ALA A N 1
ATOM 1400 C CA . ALA A 1 186 ? -11.635 -12.080 -10.659 1.00 92.88 186 ALA A CA 1
ATOM 1401 C C . ALA A 1 186 ? -13.110 -11.760 -10.340 1.00 92.88 186 ALA A C 1
ATOM 1403 O O . ALA A 1 186 ? -13.591 -10.675 -10.641 1.00 92.88 186 ALA A O 1
ATOM 1404 N N . GLU A 1 187 ? -13.791 -12.663 -9.632 1.00 91.12 187 GLU A N 1
ATOM 1405 C CA . GLU A 1 187 ? -15.180 -12.499 -9.184 1.00 91.12 187 GLU A CA 1
ATOM 1406 C C . GLU A 1 187 ? -15.400 -11.261 -8.293 1.00 91.12 187 GLU A C 1
ATOM 1408 O O . GLU A 1 187 ? -16.502 -10.720 -8.244 1.00 91.12 187 GLU A O 1
ATOM 1413 N N . SER A 1 188 ? -14.374 -10.771 -7.584 1.00 90.19 188 SER A N 1
ATOM 1414 C CA . SER A 1 188 ? -14.542 -9.579 -6.745 1.00 90.19 188 SER A CA 1
ATOM 1415 C C . SER A 1 188 ? -14.793 -8.321 -7.577 1.00 90.19 188 SER A C 1
ATOM 1417 O O . SER A 1 188 ? -15.471 -7.415 -7.102 1.00 90.19 188 SER A O 1
ATOM 1419 N N . CYS A 1 189 ? -14.303 -8.278 -8.821 1.00 88.81 189 CYS A N 1
ATOM 1420 C CA . CYS A 1 189 ? -14.556 -7.182 -9.757 1.00 88.81 189 CYS A CA 1
ATOM 1421 C C . CYS A 1 189 ? -16.044 -7.093 -10.129 1.00 88.81 189 CYS A C 1
ATOM 1423 O O . CYS A 1 189 ? -16.601 -6.000 -10.233 1.00 88.81 189 CYS A O 1
ATOM 1425 N N . ASP A 1 190 ? -16.699 -8.244 -10.264 1.00 85.75 190 ASP A N 1
ATOM 1426 C CA . ASP A 1 190 ? -18.083 -8.371 -10.733 1.00 85.75 190 ASP A CA 1
ATOM 1427 C C . ASP A 1 190 ? -19.115 -7.910 -9.684 1.00 85.75 190 ASP A C 1
ATOM 1429 O O . ASP A 1 190 ? -20.305 -7.808 -9.965 1.00 85.75 190 ASP A O 1
ATOM 1433 N N . ARG A 1 191 ? -18.675 -7.599 -8.456 1.00 83.31 191 ARG A N 1
ATOM 1434 C CA . ARG A 1 191 ? -19.536 -7.011 -7.414 1.00 83.31 191 ARG A CA 1
ATOM 1435 C C . ARG A 1 191 ? -19.918 -5.563 -7.714 1.00 83.31 191 ARG A C 1
ATOM 1437 O O . ARG A 1 191 ? -20.950 -5.101 -7.236 1.00 83.31 191 ARG A O 1
ATOM 1444 N N . CYS A 1 192 ? -19.083 -4.866 -8.484 1.00 79.69 192 CYS A N 1
ATOM 1445 C CA . CYS A 1 192 ? -19.285 -3.470 -8.874 1.00 79.69 192 CYS A CA 1
ATOM 1446 C C . CYS A 1 192 ? -19.350 -3.285 -10.399 1.00 79.69 192 CYS A C 1
ATOM 1448 O O . CYS A 1 192 ? -19.867 -2.274 -10.870 1.00 79.69 192 CYS A O 1
ATOM 1450 N N . HIS A 1 193 ? -18.826 -4.240 -11.170 1.00 88.88 193 HIS A N 1
ATOM 1451 C CA . HIS A 1 193 ? -18.801 -4.216 -12.631 1.00 88.88 193 HIS A CA 1
ATOM 1452 C C . HIS A 1 193 ? -19.672 -5.314 -13.243 1.00 88.88 193 HIS A C 1
ATOM 1454 O O . HIS A 1 193 ? -20.197 -6.179 -12.550 1.00 88.88 193 HIS A O 1
ATOM 1460 N N . GLU A 1 194 ? -19.823 -5.275 -14.568 1.00 87.69 194 GLU A N 1
ATOM 1461 C CA . GLU A 1 194 ? -20.496 -6.337 -15.315 1.00 87.69 194 GLU A CA 1
ATOM 1462 C C . GLU A 1 194 ? -19.820 -7.699 -15.088 1.00 87.69 194 GLU A C 1
ATOM 1464 O O . GLU A 1 194 ? -18.599 -7.793 -14.956 1.00 87.69 194 GLU A O 1
ATOM 1469 N N . GLN A 1 195 ? -20.623 -8.763 -15.070 1.00 92.00 195 GLN A N 1
ATOM 1470 C CA . GLN A 1 195 ? -20.143 -10.122 -14.854 1.00 92.00 195 GLN A CA 1
ATOM 1471 C C . GLN A 1 195 ? -19.071 -10.531 -15.881 1.00 92.00 195 GLN A C 1
ATOM 1473 O O . GLN A 1 195 ? -19.218 -10.324 -17.089 1.00 92.00 195 GLN A O 1
ATOM 1478 N N . GLY A 1 196 ? -17.992 -11.150 -15.398 1.00 92.06 196 GLY A N 1
ATOM 1479 C CA . GLY A 1 196 ? -16.848 -11.561 -16.209 1.00 92.06 196 GLY A CA 1
ATOM 1480 C C . GLY A 1 196 ? -15.909 -10.412 -16.585 1.00 92.06 196 GLY A C 1
ATOM 1481 O O . GLY A 1 196 ? -14.995 -10.615 -17.386 1.00 92.06 196 GLY A O 1
ATOM 1482 N N . MET A 1 197 ? -16.096 -9.207 -16.034 1.00 91.56 197 MET A N 1
ATOM 1483 C CA . MET A 1 197 ? -15.167 -8.093 -16.234 1.00 91.56 197 MET A CA 1
ATOM 1484 C C . MET A 1 197 ? -13.791 -8.437 -15.663 1.00 91.56 197 MET A C 1
ATOM 1486 O O . MET A 1 197 ? -12.781 -8.264 -16.349 1.00 91.56 197 MET A O 1
ATOM 1490 N N . GLY A 1 198 ? -13.739 -8.978 -14.441 1.00 92.56 198 GLY A N 1
ATOM 1491 C CA . GLY A 1 198 ? -12.473 -9.348 -13.802 1.00 92.56 198 GLY A CA 1
ATOM 1492 C C . GLY A 1 198 ? -11.682 -10.378 -14.611 1.00 92.56 198 GLY A C 1
ATOM 1493 O O . GLY A 1 198 ? -10.471 -10.245 -14.775 1.00 92.56 198 GLY A O 1
ATOM 1494 N N . GLU A 1 199 ? -12.371 -11.364 -15.191 1.00 95.94 199 GLU A N 1
ATOM 1495 C CA . GLU A 1 199 ? -11.754 -12.419 -16.008 1.00 95.94 199 GLU A CA 1
ATOM 1496 C C . GLU A 1 199 ? -11.149 -11.895 -17.315 1.00 95.94 199 GLU A C 1
ATOM 1498 O O . GLU A 1 199 ? -10.217 -12.496 -17.844 1.00 95.94 199 GLU A O 1
ATOM 1503 N N . LYS A 1 200 ? -11.649 -10.768 -17.832 1.00 95.00 200 LYS A N 1
ATOM 1504 C CA . LYS A 1 200 ? -11.130 -10.128 -19.047 1.00 95.00 200 LYS A CA 1
ATOM 1505 C C . LYS A 1 200 ? -10.005 -9.147 -18.735 1.00 95.00 200 LYS A C 1
ATOM 1507 O O . LYS A 1 200 ? -8.967 -9.169 -19.392 1.00 95.00 200 LYS A O 1
ATOM 1512 N N . MET A 1 201 ? -10.211 -8.284 -17.740 1.00 94.19 201 MET A N 1
ATOM 1513 C CA . MET A 1 201 ? -9.311 -7.162 -17.474 1.00 94.19 201 MET A CA 1
ATOM 1514 C C . MET A 1 201 ? -8.033 -7.582 -16.755 1.00 94.19 201 MET A C 1
ATOM 1516 O O . MET A 1 201 ? -6.965 -7.078 -17.093 1.00 94.19 201 MET A O 1
ATOM 1520 N N . ILE A 1 202 ? -8.109 -8.531 -15.812 1.00 95.75 202 ILE A N 1
ATOM 1521 C CA . ILE A 1 202 ? -6.921 -8.978 -15.073 1.00 95.75 202 ILE A CA 1
ATOM 1522 C C . ILE A 1 202 ? -5.871 -9.561 -16.033 1.00 95.75 202 ILE A C 1
ATOM 1524 O O . ILE A 1 202 ? -4.749 -9.053 -16.029 1.00 95.75 202 ILE A O 1
ATOM 1528 N N . PRO A 1 203 ? -6.181 -10.544 -16.907 1.00 96.62 203 PRO A N 1
ATOM 1529 C CA . PRO A 1 203 ? -5.185 -11.062 -17.843 1.00 96.62 203 PRO A CA 1
ATOM 1530 C C . PRO A 1 203 ? -4.677 -10.001 -18.818 1.00 96.62 203 PRO A C 1
ATOM 1532 O O . PRO A 1 203 ? -3.487 -9.982 -19.113 1.00 96.62 203 PRO A O 1
ATOM 1535 N N . LEU A 1 204 ? -5.546 -9.095 -19.284 1.00 95.50 204 LEU A N 1
ATOM 1536 C CA . LEU A 1 204 ? -5.156 -8.005 -20.180 1.00 95.50 204 LEU A CA 1
ATOM 1537 C C . LEU A 1 204 ? -4.037 -7.152 -19.564 1.00 95.50 204 LEU A C 1
ATOM 1539 O O . LEU A 1 204 ? -2.987 -6.979 -20.185 1.00 95.50 204 LEU A O 1
ATOM 1543 N N . TRP A 1 205 ? -4.246 -6.654 -18.341 1.00 95.75 205 TRP A N 1
ATOM 1544 C CA . TRP A 1 205 ? -3.253 -5.840 -17.640 1.00 95.75 205 TRP A CA 1
ATOM 1545 C C . TRP A 1 205 ? -1.990 -6.641 -17.335 1.00 95.75 205 TRP A C 1
ATOM 1547 O O . TRP A 1 205 ? -0.895 -6.213 -17.690 1.00 95.75 205 TRP A O 1
ATOM 1557 N N . GLN A 1 206 ? -2.136 -7.847 -16.782 1.00 97.56 206 GLN A N 1
ATOM 1558 C CA . GLN A 1 206 ? -0.991 -8.671 -16.403 1.00 97.56 206 GLN A CA 1
ATOM 1559 C C . GLN A 1 206 ? -0.125 -9.071 -17.597 1.00 97.56 206 GLN A C 1
ATOM 1561 O O . GLN A 1 206 ? 1.101 -9.034 -17.501 1.00 97.56 206 GLN A O 1
ATOM 1566 N N . THR A 1 207 ? -0.726 -9.430 -18.732 1.00 97.88 207 THR A N 1
ATOM 1567 C CA . THR A 1 207 ? 0.019 -9.758 -19.951 1.00 97.88 207 THR A CA 1
ATOM 1568 C C . THR A 1 207 ? 0.735 -8.533 -20.510 1.00 97.88 207 THR A C 1
ATOM 1570 O O . THR A 1 207 ? 1.917 -8.631 -20.835 1.00 97.88 207 THR A O 1
ATOM 1573 N N . ALA A 1 208 ? 0.069 -7.376 -20.587 1.00 96.44 208 ALA A N 1
ATOM 1574 C CA . ALA A 1 208 ? 0.699 -6.145 -21.064 1.00 96.44 208 ALA A CA 1
ATOM 1575 C C . ALA A 1 208 ? 1.898 -5.745 -20.186 1.00 96.44 208 ALA A C 1
ATOM 1577 O O . ALA A 1 208 ? 2.993 -5.510 -20.700 1.00 96.44 208 ALA A O 1
ATOM 1578 N N . THR A 1 209 ? 1.719 -5.757 -18.863 1.00 97.50 209 THR A N 1
ATOM 1579 C CA . THR A 1 209 ? 2.777 -5.452 -17.895 1.00 97.50 209 THR A CA 1
ATOM 1580 C C . THR A 1 209 ? 3.943 -6.434 -17.989 1.00 97.50 209 THR A C 1
ATOM 1582 O O . THR A 1 209 ? 5.091 -5.998 -18.030 1.00 97.50 209 THR A O 1
ATOM 1585 N N . ARG A 1 210 ? 3.684 -7.748 -18.061 1.00 98.31 210 ARG A N 1
ATOM 1586 C CA . ARG A 1 210 ? 4.750 -8.759 -18.183 1.00 98.31 210 ARG A CA 1
ATOM 1587 C C . ARG A 1 210 ? 5.552 -8.600 -19.465 1.00 98.31 210 ARG A C 1
ATOM 1589 O O . ARG A 1 210 ? 6.770 -8.612 -19.403 1.00 98.31 210 ARG A O 1
ATOM 1596 N N . ASN A 1 211 ? 4.896 -8.363 -20.599 1.00 98.00 211 ASN A N 1
ATOM 1597 C CA . ASN A 1 211 ? 5.595 -8.170 -21.870 1.00 98.00 211 ASN A CA 1
ATOM 1598 C C . ASN A 1 211 ? 6.553 -6.966 -21.824 1.00 98.00 211 ASN A C 1
ATOM 1600 O O . ASN A 1 211 ? 7.675 -7.044 -22.326 1.00 98.00 211 ASN A O 1
ATOM 1604 N N . LEU A 1 212 ? 6.123 -5.855 -21.217 1.00 96.69 212 LEU A N 1
ATOM 1605 C CA . LEU A 1 212 ? 6.969 -4.674 -21.024 1.00 96.69 212 LEU A CA 1
ATOM 1606 C C . LEU A 1 212 ? 8.118 -4.947 -20.043 1.00 96.69 212 LEU A C 1
ATOM 1608 O O . LEU A 1 212 ? 9.255 -4.561 -20.315 1.00 96.69 212 LEU A O 1
ATOM 1612 N N . TYR A 1 213 ? 7.831 -5.636 -18.937 1.00 98.38 213 TYR A N 1
ATOM 1613 C CA . TYR A 1 213 ? 8.831 -6.051 -17.954 1.00 98.38 213 TYR A CA 1
ATOM 1614 C C . TYR A 1 213 ? 9.901 -6.947 -18.582 1.00 98.38 213 TYR A C 1
ATOM 1616 O O . TYR A 1 213 ? 11.087 -6.652 -18.463 1.00 98.38 213 TYR A O 1
ATOM 1624 N N . ASP A 1 214 ? 9.498 -7.995 -19.300 1.00 98.25 214 ASP A N 1
ATOM 1625 C CA . ASP A 1 214 ? 10.410 -8.954 -19.925 1.00 98.25 214 ASP A CA 1
ATOM 1626 C C . ASP A 1 214 ? 11.274 -8.272 -20.997 1.00 98.25 214 ASP A C 1
ATOM 1628 O O . ASP A 1 214 ? 12.467 -8.551 -21.107 1.00 98.25 214 ASP A O 1
ATOM 1632 N N . ASN A 1 215 ? 10.713 -7.311 -21.745 1.00 97.88 215 ASN A N 1
ATOM 1633 C CA . ASN A 1 215 ? 11.485 -6.497 -22.685 1.00 97.88 215 ASN A CA 1
ATOM 1634 C C . ASN A 1 215 ? 12.573 -5.676 -21.979 1.00 97.88 215 ASN A C 1
ATOM 1636 O O . ASN A 1 215 ? 13.722 -5.656 -22.425 1.00 97.88 215 ASN A O 1
ATOM 1640 N N . ALA A 1 216 ? 12.217 -4.997 -20.888 1.00 97.06 216 ALA A N 1
ATOM 1641 C CA . ALA A 1 216 ? 13.154 -4.197 -20.112 1.00 97.06 216 ALA A CA 1
ATOM 1642 C C . ALA A 1 216 ? 14.231 -5.071 -19.452 1.00 97.06 216 ALA A C 1
ATOM 1644 O O . ALA A 1 216 ? 15.413 -4.741 -19.535 1.00 97.06 216 ALA A O 1
ATOM 1645 N N . ALA A 1 217 ? 13.848 -6.209 -18.872 1.00 97.62 217 ALA A N 1
ATOM 1646 C CA . ALA A 1 217 ? 14.770 -7.164 -18.268 1.00 97.62 217 ALA A CA 1
ATOM 1647 C C . ALA A 1 217 ? 15.778 -7.705 -19.295 1.00 97.62 217 ALA A C 1
ATOM 1649 O O . ALA A 1 217 ? 16.980 -7.630 -19.057 1.00 97.62 217 ALA A O 1
ATOM 1650 N N . ALA A 1 218 ? 15.318 -8.131 -20.475 1.00 97.25 218 ALA A N 1
ATOM 1651 C CA . ALA A 1 218 ? 16.200 -8.627 -21.532 1.00 97.25 218 ALA A CA 1
ATOM 1652 C C . ALA A 1 218 ? 17.180 -7.553 -22.041 1.00 97.25 218 ALA A C 1
ATOM 1654 O O . ALA A 1 218 ? 18.354 -7.836 -22.277 1.00 97.25 218 ALA A O 1
ATOM 1655 N N . ARG A 1 219 ? 16.731 -6.297 -22.188 1.00 95.62 219 ARG A N 1
ATOM 1656 C CA . ARG A 1 219 ? 17.620 -5.175 -22.549 1.00 95.62 219 ARG A CA 1
ATOM 1657 C C . ARG A 1 219 ? 18.656 -4.892 -21.466 1.00 95.62 219 ARG A C 1
ATOM 1659 O O . ARG A 1 219 ? 19.802 -4.589 -21.783 1.00 95.62 219 ARG A O 1
ATOM 1666 N N . MET A 1 220 ? 18.244 -4.959 -20.203 1.00 95.19 220 MET A N 1
ATOM 1667 C CA . MET A 1 220 ? 19.130 -4.773 -19.061 1.00 95.19 220 MET A CA 1
ATOM 1668 C C . MET A 1 220 ? 20.217 -5.849 -19.028 1.00 95.19 220 MET A C 1
ATOM 1670 O O . MET A 1 220 ? 21.389 -5.505 -18.900 1.00 95.19 220 MET A O 1
ATOM 1674 N N . GLU A 1 221 ? 19.844 -7.119 -19.189 1.00 94.44 221 GLU A N 1
ATOM 1675 C CA . GLU A 1 221 ? 20.785 -8.244 -19.261 1.00 94.44 221 GLU A CA 1
ATOM 1676 C C . GLU A 1 221 ? 21.776 -8.069 -20.417 1.00 94.44 221 GLU A C 1
ATOM 1678 O O . GLU A 1 221 ? 22.981 -8.107 -20.192 1.00 94.44 221 GLU A O 1
ATOM 1683 N N . ALA A 1 222 ? 21.293 -7.744 -21.622 1.00 92.81 222 ALA A N 1
ATOM 1684 C CA . ALA A 1 222 ? 22.156 -7.522 -22.783 1.00 92.81 222 ALA A CA 1
ATOM 1685 C C . ALA A 1 222 ? 23.181 -6.391 -22.573 1.00 92.81 222 ALA A C 1
ATOM 1687 O O . ALA A 1 222 ? 24.320 -6.497 -23.024 1.00 92.81 222 ALA A O 1
ATOM 1688 N N . LEU A 1 223 ? 22.795 -5.310 -21.886 1.00 91.00 223 LEU A N 1
ATOM 1689 C CA . LEU A 1 223 ? 23.717 -4.224 -21.543 1.00 91.00 223 LEU A CA 1
ATOM 1690 C C . LEU A 1 223 ? 24.765 -4.679 -20.526 1.00 91.00 223 LEU A C 1
ATOM 1692 O O . LEU A 1 223 ? 25.949 -4.412 -20.712 1.00 91.00 223 LEU A O 1
ATOM 1696 N N . VAL A 1 224 ? 24.349 -5.379 -19.469 1.00 89.31 224 VAL A N 1
ATOM 1697 C CA . VAL A 1 224 ? 25.275 -5.907 -18.456 1.00 89.31 224 VAL A CA 1
ATOM 1698 C C . VAL A 1 224 ? 26.295 -6.855 -19.094 1.00 89.31 224 VAL A C 1
ATOM 1700 O O . VAL A 1 224 ? 27.492 -6.699 -18.850 1.00 89.31 224 VAL A O 1
ATOM 1703 N N . ASP A 1 225 ? 25.848 -7.758 -19.966 1.00 89.12 225 ASP A N 1
ATOM 1704 C CA . ASP A 1 225 ? 26.710 -8.711 -20.674 1.00 89.12 225 ASP A CA 1
ATOM 1705 C C . ASP A 1 225 ? 27.681 -8.028 -21.650 1.00 89.12 225 ASP A C 1
ATOM 1707 O O . ASP A 1 225 ? 28.804 -8.496 -21.841 1.00 89.12 225 ASP A O 1
ATOM 1711 N N . ALA A 1 226 ? 27.285 -6.896 -22.239 1.00 87.06 226 ALA A N 1
ATOM 1712 C CA . ALA A 1 226 ? 28.135 -6.104 -23.127 1.00 87.06 226 ALA A CA 1
ATOM 1713 C C . ALA A 1 226 ? 29.247 -5.320 -22.398 1.00 87.06 226 ALA A C 1
ATOM 1715 O O . ALA A 1 226 ? 30.099 -4.728 -23.060 1.00 87.06 226 ALA A O 1
ATOM 1716 N N . GLY A 1 227 ? 29.269 -5.312 -21.059 1.00 80.69 227 GLY A N 1
ATOM 1717 C CA . GLY A 1 227 ? 30.311 -4.649 -20.273 1.00 80.69 227 GLY A CA 1
ATOM 1718 C C . GLY A 1 227 ? 30.179 -3.123 -20.250 1.00 80.69 227 GLY A C 1
ATOM 1719 O O . GLY A 1 227 ? 31.059 -2.408 -20.726 1.00 80.69 227 GLY A O 1
ATOM 1720 N N . ILE A 1 228 ? 29.079 -2.617 -19.681 1.00 83.06 228 ILE A N 1
ATOM 1721 C CA . ILE A 1 228 ? 28.839 -1.173 -19.497 1.00 83.06 228 ILE A CA 1
ATOM 1722 C C . ILE A 1 228 ? 29.943 -0.465 -18.696 1.00 83.06 228 ILE A C 1
ATOM 1724 O O . ILE A 1 228 ? 30.501 -1.010 -17.744 1.00 83.06 228 ILE A O 1
ATOM 1728 N N . SER A 1 229 ? 30.200 0.799 -19.041 1.00 78.31 229 SER A N 1
ATOM 1729 C CA . SER A 1 229 ? 31.076 1.682 -18.267 1.00 78.31 229 SER A CA 1
ATOM 1730 C C . SER A 1 229 ? 30.473 2.035 -16.899 1.00 78.31 229 SER A C 1
ATOM 1732 O O . SER A 1 229 ? 29.258 1.977 -16.695 1.00 78.31 229 SER A O 1
ATOM 1734 N N . GLU A 1 230 ? 31.324 2.475 -15.969 1.00 74.88 230 GLU A N 1
ATOM 1735 C CA . GLU A 1 230 ? 30.916 2.938 -14.632 1.00 74.88 230 GLU A CA 1
ATOM 1736 C C . GLU A 1 230 ? 29.933 4.128 -14.700 1.00 74.88 230 GLU A C 1
ATOM 1738 O O . GLU A 1 230 ? 28.995 4.217 -13.909 1.00 74.88 230 GLU A O 1
ATOM 1743 N N . GLU A 1 231 ? 30.066 4.988 -15.718 1.00 68.81 231 GLU A N 1
ATOM 1744 C CA . GLU A 1 231 ? 29.134 6.092 -15.991 1.00 68.81 231 GLU A CA 1
ATOM 1745 C C . GLU A 1 231 ? 27.723 5.586 -16.358 1.00 68.81 231 GLU A C 1
ATOM 1747 O O . GLU A 1 231 ? 26.715 6.156 -15.931 1.00 68.81 231 GLU A O 1
ATOM 1752 N N . HIS A 1 232 ? 27.622 4.482 -17.106 1.00 81.06 232 HIS A N 1
ATOM 1753 C CA . HIS A 1 232 ? 26.344 3.909 -17.549 1.00 81.06 232 HIS A CA 1
ATOM 1754 C C . HIS A 1 232 ? 25.730 2.938 -16.530 1.00 81.06 232 HIS A C 1
ATOM 1756 O O . HIS A 1 232 ? 24.515 2.714 -16.553 1.00 81.06 232 HIS A O 1
ATOM 1762 N N . ALA A 1 233 ? 26.528 2.430 -15.584 1.00 85.75 233 ALA A N 1
ATOM 1763 C CA . ALA A 1 233 ? 26.078 1.556 -14.501 1.00 85.75 233 ALA A CA 1
ATOM 1764 C C . ALA A 1 233 ? 24.956 2.187 -13.664 1.00 85.75 233 ALA A C 1
ATOM 1766 O O . ALA A 1 233 ? 23.995 1.509 -13.305 1.00 85.75 233 ALA A O 1
ATOM 1767 N N . THR A 1 234 ? 25.014 3.505 -13.444 1.00 89.38 234 THR A N 1
ATOM 1768 C CA . THR A 1 234 ? 23.970 4.236 -12.706 1.00 89.38 234 THR A CA 1
ATOM 1769 C C . THR A 1 234 ? 22.603 4.129 -13.387 1.00 89.38 234 THR A C 1
ATOM 1771 O O . THR A 1 234 ? 21.588 3.966 -12.717 1.00 89.38 234 THR A O 1
ATOM 1774 N N . LYS A 1 235 ? 22.544 4.193 -14.724 1.00 89.06 235 LYS A N 1
ATOM 1775 C CA . LYS A 1 235 ? 21.275 4.100 -15.467 1.00 89.06 235 LYS A CA 1
ATOM 1776 C C . LYS A 1 235 ? 20.695 2.696 -15.452 1.00 89.06 235 LYS A C 1
ATOM 1778 O O . LYS A 1 235 ? 19.487 2.536 -15.294 1.00 89.06 235 LYS A O 1
ATOM 1783 N N . VAL A 1 236 ? 21.552 1.690 -15.562 1.00 91.94 236 VAL A N 1
ATOM 1784 C CA . VAL A 1 236 ? 21.145 0.289 -15.435 1.00 91.94 236 VAL A CA 1
ATOM 1785 C C . VAL A 1 236 ? 20.625 -0.006 -14.026 1.00 91.94 236 VAL A C 1
ATOM 1787 O O . VAL A 1 236 ? 19.598 -0.661 -13.885 1.00 91.94 236 VAL A O 1
ATOM 1790 N N . GLU A 1 237 ? 21.261 0.543 -12.991 1.00 91.44 237 GLU A N 1
ATOM 1791 C CA . GLU A 1 237 ? 20.788 0.422 -11.610 1.00 91.44 237 GLU A CA 1
ATOM 1792 C C . GLU A 1 237 ? 19.434 1.117 -11.393 1.00 91.44 237 GLU A C 1
ATOM 1794 O O . GLU A 1 237 ? 18.528 0.531 -10.808 1.00 91.44 237 GLU A O 1
ATOM 1799 N N . GLN A 1 238 ? 19.238 2.321 -11.941 1.00 88.94 238 GLN A N 1
ATOM 1800 C CA . GLN A 1 238 ? 17.937 3.002 -11.899 1.00 88.94 238 GLN A CA 1
ATOM 1801 C C . GLN A 1 238 ? 16.830 2.170 -12.564 1.00 88.94 238 GLN A C 1
ATOM 1803 O O . GLN A 1 238 ? 15.730 2.060 -12.027 1.00 88.94 238 GLN A O 1
ATOM 1808 N N . ALA A 1 239 ? 17.112 1.549 -13.714 1.00 92.81 239 ALA A N 1
ATOM 1809 C CA . ALA A 1 239 ? 16.161 0.657 -14.372 1.00 92.81 239 ALA A CA 1
ATOM 1810 C C . ALA A 1 239 ? 15.853 -0.588 -13.525 1.00 92.81 239 ALA A C 1
ATOM 1812 O O . ALA A 1 239 ? 14.688 -0.963 -13.400 1.00 92.81 239 ALA A O 1
ATOM 1813 N N . ARG A 1 240 ? 16.874 -1.194 -12.907 1.00 94.81 240 ARG A N 1
ATOM 1814 C CA . ARG A 1 240 ? 16.728 -2.352 -12.015 1.00 94.81 240 ARG A CA 1
ATOM 1815 C C . ARG A 1 240 ? 15.790 -2.055 -10.849 1.00 94.81 240 ARG A C 1
ATOM 1817 O O . ARG A 1 240 ? 14.847 -2.805 -10.637 1.00 94.81 240 ARG A O 1
ATOM 1824 N N . GLN A 1 241 ? 15.987 -0.928 -10.169 1.00 92.00 241 GLN A N 1
ATOM 1825 C CA . GLN A 1 241 ? 15.144 -0.516 -9.042 1.00 92.00 241 GLN A CA 1
ATOM 1826 C C . GLN A 1 241 ? 13.668 -0.379 -9.441 1.00 92.00 241 GLN A C 1
ATOM 1828 O O . GLN A 1 241 ? 12.781 -0.812 -8.710 1.00 92.00 241 GLN A O 1
ATOM 1833 N N . LEU A 1 242 ? 13.391 0.175 -10.625 1.00 91.62 242 LEU A N 1
ATOM 1834 C CA . LEU A 1 242 ? 12.024 0.294 -11.140 1.00 91.62 242 LEU A CA 1
ATOM 1835 C C . LEU A 1 242 ? 11.402 -1.075 -11.458 1.00 91.62 242 LEU A C 1
ATOM 1837 O O . LEU A 1 242 ? 10.224 -1.287 -11.175 1.00 91.62 242 LEU A O 1
ATOM 1841 N N . LEU A 1 243 ? 12.178 -2.014 -12.010 1.00 94.94 243 LEU A N 1
ATOM 1842 C CA . LEU A 1 243 ? 11.722 -3.390 -12.241 1.00 94.94 243 LEU A CA 1
ATOM 1843 C C . LEU A 1 243 ? 11.445 -4.119 -10.921 1.00 94.94 243 LEU A C 1
ATOM 1845 O O . LEU A 1 243 ? 10.414 -4.783 -10.790 1.00 94.94 243 LEU A O 1
ATOM 1849 N N . ASP A 1 244 ? 12.311 -3.948 -9.925 1.00 94.12 244 ASP A N 1
ATOM 1850 C CA . ASP A 1 244 ? 12.139 -4.554 -8.607 1.00 94.12 244 ASP A CA 1
ATOM 1851 C C . ASP A 1 244 ? 10.851 -4.077 -7.930 1.00 94.12 244 ASP A C 1
ATOM 1853 O O . ASP A 1 244 ? 10.138 -4.899 -7.359 1.00 94.12 244 ASP A O 1
ATOM 1857 N N . LEU A 1 245 ? 10.474 -2.801 -8.068 1.00 90.19 245 LEU A N 1
ATOM 1858 C CA . LEU A 1 245 ? 9.194 -2.291 -7.556 1.00 90.19 245 LEU A CA 1
ATOM 1859 C C . LEU A 1 245 ? 7.985 -3.001 -8.177 1.00 90.19 245 LEU A C 1
ATOM 1861 O O . LEU A 1 245 ? 7.083 -3.421 -7.452 1.00 90.19 245 LEU A O 1
ATOM 1865 N N . VAL A 1 246 ? 7.978 -3.193 -9.502 1.00 93.38 246 VAL A N 1
ATOM 1866 C CA . VAL A 1 246 ? 6.900 -3.921 -10.199 1.00 93.38 246 VAL A CA 1
ATOM 1867 C C . VAL A 1 246 ? 6.828 -5.373 -9.723 1.00 93.38 246 VAL A C 1
ATOM 1869 O O . VAL A 1 246 ? 5.741 -5.919 -9.511 1.00 93.38 246 VAL A O 1
ATOM 1872 N N . ARG A 1 247 ? 7.988 -6.004 -9.518 1.00 94.81 247 ARG A N 1
ATOM 1873 C CA . ARG A 1 247 ? 8.079 -7.381 -9.030 1.00 94.81 247 ARG A CA 1
ATOM 1874 C C . ARG A 1 247 ? 7.624 -7.515 -7.575 1.00 94.81 247 ARG A C 1
ATOM 1876 O O . ARG A 1 247 ? 6.940 -8.488 -7.264 1.00 94.81 247 ARG A O 1
ATOM 1883 N N . LEU A 1 248 ? 8.000 -6.571 -6.709 1.00 90.94 248 LEU A N 1
ATOM 1884 C CA . LEU A 1 248 ? 7.611 -6.536 -5.297 1.00 90.94 248 LEU A CA 1
ATOM 1885 C C . LEU A 1 248 ? 6.109 -6.318 -5.132 1.00 90.94 248 LEU A C 1
ATOM 1887 O O . LEU A 1 248 ? 5.496 -6.994 -4.311 1.00 90.94 248 LEU A O 1
ATOM 1891 N N . ASP A 1 249 ? 5.517 -5.406 -5.908 1.00 91.69 249 ASP A N 1
ATOM 1892 C CA . ASP A 1 249 ? 4.069 -5.202 -5.930 1.00 91.69 249 ASP A CA 1
ATOM 1893 C C . ASP A 1 249 ? 3.335 -6.510 -6.270 1.00 91.69 249 ASP A C 1
ATOM 1895 O O . ASP A 1 249 ? 2.390 -6.903 -5.584 1.00 91.69 249 ASP A O 1
ATOM 1899 N N . GLY A 1 250 ? 3.812 -7.223 -7.295 1.00 93.69 250 GLY A N 1
ATOM 1900 C CA . GLY A 1 250 ? 3.362 -8.574 -7.628 1.00 93.69 250 GLY A CA 1
ATOM 1901 C C . GLY A 1 250 ? 1.951 -8.658 -8.220 1.00 93.69 250 GLY A C 1
ATOM 1902 O O . GLY A 1 250 ? 1.537 -9.745 -8.630 1.00 93.69 250 GLY A O 1
ATOM 1903 N N . SER A 1 251 ? 1.222 -7.540 -8.329 1.00 94.75 251 SER A N 1
ATOM 1904 C CA . SER A 1 251 ? -0.096 -7.490 -8.974 1.00 94.75 251 SER A CA 1
ATOM 1905 C C . SER A 1 251 ? 0.004 -7.557 -10.500 1.00 94.75 251 SER A C 1
ATOM 1907 O O . SER A 1 251 ? -0.962 -7.938 -11.167 1.00 94.75 251 SER A O 1
ATOM 1909 N N . TRP A 1 252 ? 1.186 -7.231 -11.040 1.00 96.81 252 TRP A N 1
ATOM 1910 C CA . TRP A 1 252 ? 1.462 -7.106 -12.472 1.00 96.81 252 TRP A CA 1
ATOM 1911 C C . TRP A 1 252 ? 0.507 -6.112 -13.140 1.00 96.81 252 TRP A C 1
ATOM 1913 O O . TRP A 1 252 ? -0.150 -6.429 -14.124 1.00 96.81 252 TRP A O 1
ATOM 1923 N N . GLY A 1 253 ? 0.410 -4.915 -12.560 1.00 93.38 253 GLY A N 1
ATOM 1924 C CA . GLY A 1 253 ? -0.377 -3.807 -13.098 1.00 93.38 253 GLY A CA 1
ATOM 1925 C C . GLY A 1 253 ? -1.829 -3.767 -12.630 1.00 93.38 253 GLY A C 1
ATOM 1926 O O . GLY A 1 253 ? -2.495 -2.772 -12.870 1.00 93.38 253 GLY A O 1
ATOM 1927 N N . VAL A 1 254 ? -2.338 -4.781 -11.921 1.00 95.75 254 VAL A N 1
ATOM 1928 C CA . VAL A 1 254 ? -3.737 -4.780 -11.448 1.00 95.75 254 VAL A CA 1
ATOM 1929 C C . VAL A 1 254 ? -3.979 -3.713 -10.377 1.00 95.75 254 VAL A C 1
ATOM 1931 O O . VAL A 1 254 ? -5.056 -3.123 -10.345 1.00 95.75 254 VAL A O 1
ATOM 1934 N N . HIS A 1 255 ? -2.996 -3.429 -9.516 1.00 93.06 255 HIS A N 1
ATOM 1935 C CA . HIS A 1 255 ? -3.143 -2.367 -8.520 1.00 93.06 255 HIS A CA 1
ATOM 1936 C C . HIS A 1 255 ? -3.208 -0.979 -9.151 1.00 93.06 255 HIS A C 1
ATOM 1938 O O . HIS A 1 255 ? -3.960 -0.156 -8.645 1.00 93.06 255 HIS A O 1
ATOM 1944 N N . ASN A 1 256 ? -2.466 -0.715 -10.233 1.00 91.44 256 ASN A N 1
ATOM 1945 C CA . ASN A 1 256 ? -2.531 0.546 -10.973 1.00 91.44 256 ASN A CA 1
ATOM 1946 C C . ASN A 1 256 ? -1.858 0.410 -12.359 1.00 91.44 256 ASN A C 1
ATOM 1948 O O . ASN A 1 256 ? -0.637 0.569 -12.459 1.00 91.44 256 ASN A O 1
ATOM 1952 N N . PRO A 1 257 ? -2.624 0.136 -13.435 1.00 90.38 257 PRO A N 1
ATOM 1953 C CA . PRO A 1 257 ? -2.050 -0.148 -14.752 1.00 90.38 257 PRO A CA 1
ATOM 1954 C C . PRO A 1 257 ? -1.207 1.008 -15.302 1.00 90.38 257 PRO A C 1
ATOM 1956 O O . PRO A 1 257 ? -0.095 0.784 -15.776 1.00 90.38 257 PRO A O 1
ATOM 1959 N N . THR A 1 258 ? -1.705 2.243 -15.179 1.00 87.50 258 THR A N 1
ATOM 1960 C CA . THR A 1 258 ? -1.045 3.457 -15.681 1.00 87.50 258 THR A CA 1
ATOM 1961 C C . THR A 1 258 ? 0.273 3.721 -14.958 1.00 87.50 258 THR A C 1
ATOM 1963 O O . THR A 1 258 ? 1.293 3.990 -15.591 1.00 87.50 258 THR A O 1
ATOM 1966 N N . TYR A 1 259 ? 0.281 3.612 -13.627 1.00 86.75 259 TYR A N 1
ATOM 1967 C CA . TYR A 1 259 ? 1.501 3.782 -12.838 1.00 86.75 259 TYR A CA 1
ATOM 1968 C C . TYR A 1 259 ? 2.543 2.712 -13.164 1.00 86.75 259 TYR A C 1
ATOM 1970 O O . TYR A 1 259 ? 3.701 3.034 -13.429 1.00 86.75 259 TYR A O 1
ATOM 1978 N N . THR A 1 260 ? 2.134 1.440 -13.180 1.00 90.94 260 THR A N 1
ATOM 1979 C CA . THR A 1 260 ? 3.038 0.326 -13.476 1.00 90.94 260 THR A CA 1
ATOM 1980 C C . THR A 1 260 ? 3.626 0.440 -14.882 1.00 90.94 260 THR A C 1
ATOM 1982 O O . THR A 1 260 ? 4.821 0.210 -15.064 1.00 90.94 260 THR A O 1
ATOM 1985 N N . GLU A 1 261 ? 2.830 0.848 -15.872 1.00 90.38 261 GLU A N 1
ATOM 1986 C CA . GLU A 1 261 ? 3.337 1.150 -17.210 1.00 90.38 261 GLU A CA 1
ATOM 1987 C C . GLU A 1 261 ? 4.352 2.304 -17.186 1.00 90.38 261 GLU A C 1
ATOM 1989 O O . GLU A 1 261 ? 5.429 2.173 -17.767 1.00 90.38 261 GLU A O 1
ATOM 1994 N N . GLY A 1 262 ? 4.076 3.391 -16.461 1.00 88.56 262 GLY A N 1
ATOM 1995 C CA . GLY A 1 262 ? 4.998 4.522 -16.319 1.00 88.56 262 GLY A CA 1
ATOM 1996 C C . GLY A 1 262 ? 6.353 4.144 -15.702 1.00 88.56 262 GLY A C 1
ATOM 1997 O O . GLY A 1 262 ? 7.395 4.635 -16.153 1.00 88.56 262 GLY A O 1
ATOM 1998 N N . LEU A 1 263 ? 6.371 3.233 -14.718 1.00 89.81 263 L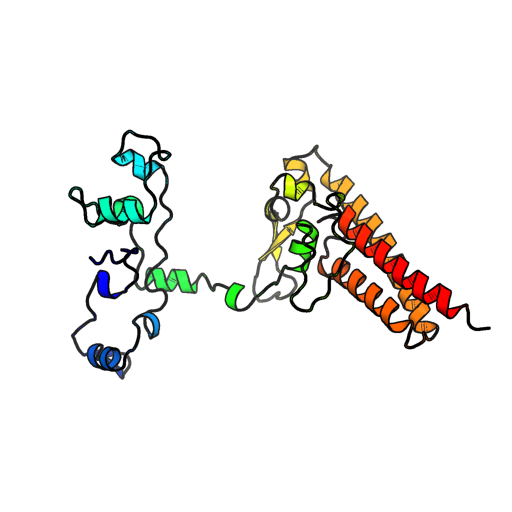EU A N 1
ATOM 1999 C CA . LEU A 1 263 ? 7.613 2.678 -14.159 1.00 89.81 263 LEU A CA 1
ATOM 2000 C C . LEU A 1 263 ? 8.416 1.925 -15.227 1.00 89.81 263 LEU A C 1
ATOM 2002 O O . LEU A 1 263 ? 9.619 2.143 -15.375 1.00 89.81 263 LEU A O 1
ATOM 2006 N N . LEU A 1 264 ? 7.747 1.068 -15.999 1.00 93.88 264 LEU A N 1
ATOM 2007 C CA . LEU A 1 264 ? 8.376 0.244 -17.032 1.00 93.88 264 LEU A CA 1
ATOM 2008 C C . LEU A 1 264 ? 8.888 1.078 -18.209 1.00 93.88 264 LEU A C 1
ATOM 2010 O O . LEU A 1 264 ? 9.995 0.848 -18.696 1.00 93.88 264 LEU A O 1
ATOM 2014 N N . GLN A 1 265 ? 8.133 2.093 -18.631 1.00 92.50 265 GLN A N 1
ATOM 2015 C CA . GLN A 1 265 ? 8.574 3.046 -19.649 1.00 92.50 265 GLN A CA 1
ATOM 2016 C C . GLN A 1 265 ? 9.796 3.845 -19.172 1.00 92.50 265 GLN A C 1
ATOM 2018 O O . GLN A 1 265 ? 10.747 4.027 -19.934 1.00 92.50 265 GLN A O 1
ATOM 2023 N N . SER A 1 266 ? 9.824 4.257 -17.901 1.00 90.19 266 SER A N 1
ATOM 2024 C CA . SER A 1 266 ? 10.983 4.941 -17.307 1.00 90.19 266 SER A CA 1
ATOM 2025 C C . SER A 1 266 ? 12.213 4.029 -17.237 1.00 90.19 266 SER A C 1
ATOM 2027 O O . SER A 1 266 ? 13.318 4.458 -17.576 1.00 90.19 266 SER A O 1
ATOM 2029 N N . ALA A 1 267 ? 12.031 2.752 -16.885 1.00 92.75 267 ALA A N 1
ATOM 2030 C CA . ALA A 1 267 ? 13.103 1.758 -16.910 1.00 92.75 267 ALA A CA 1
ATOM 2031 C C . ALA A 1 267 ? 13.674 1.596 -18.329 1.00 92.75 267 ALA A C 1
ATOM 2033 O O . ALA A 1 267 ? 14.883 1.704 -18.528 1.00 92.75 267 ALA A O 1
ATOM 2034 N N . LEU A 1 268 ? 12.814 1.441 -19.339 1.00 93.75 268 LEU A N 1
ATOM 2035 C CA . LEU A 1 268 ? 13.222 1.369 -20.746 1.00 93.75 268 LEU A CA 1
ATOM 2036 C C . LEU A 1 268 ? 13.956 2.633 -21.218 1.00 93.75 268 LEU A C 1
ATOM 2038 O O . LEU A 1 268 ? 14.918 2.527 -21.982 1.00 93.75 268 LEU A O 1
ATOM 2042 N N . ALA A 1 269 ? 13.547 3.817 -20.758 1.00 91.25 269 ALA A N 1
ATOM 2043 C CA . ALA A 1 269 ? 14.221 5.074 -21.073 1.00 91.25 269 ALA A CA 1
ATOM 2044 C C . ALA A 1 269 ? 15.633 5.136 -20.465 1.00 91.25 269 ALA A C 1
ATOM 2046 O O . ALA A 1 269 ? 16.579 5.532 -21.147 1.00 91.25 269 ALA A O 1
ATOM 2047 N N . HIS A 1 270 ? 15.806 4.693 -19.215 1.00 90.31 270 HIS A N 1
ATOM 2048 C CA . HIS A 1 270 ? 17.128 4.581 -18.595 1.00 90.31 270 HIS A CA 1
ATOM 2049 C C . HIS A 1 270 ? 18.036 3.596 -19.338 1.00 90.31 270 HIS A C 1
ATOM 2051 O O . HIS A 1 270 ? 19.191 3.926 -19.606 1.00 90.31 270 HIS A O 1
ATOM 2057 N N . LEU A 1 271 ? 17.510 2.433 -19.731 1.00 93.62 271 LEU A N 1
ATOM 2058 C CA . LEU A 1 271 ? 18.259 1.437 -20.502 1.00 93.62 271 LEU A CA 1
ATOM 2059 C C . LEU A 1 271 ? 18.645 1.959 -21.891 1.00 93.62 271 LEU A C 1
ATOM 2061 O O . LEU A 1 271 ? 19.775 1.766 -22.327 1.00 93.62 271 LEU A O 1
ATOM 2065 N N . SER A 1 272 ? 17.746 2.677 -22.564 1.00 92.25 272 SER A N 1
ATOM 2066 C CA . SER A 1 272 ? 18.039 3.282 -23.872 1.00 92.25 272 SER A CA 1
ATOM 2067 C C . SER A 1 272 ? 19.134 4.349 -23.756 1.00 92.25 272 SER A C 1
ATOM 2069 O O . SER A 1 272 ? 20.089 4.337 -24.524 1.00 92.25 272 SER A O 1
ATOM 2071 N N . ALA A 1 273 ? 19.078 5.195 -22.721 1.00 88.75 273 ALA A N 1
ATOM 2072 C CA . ALA A 1 273 ? 20.118 6.188 -22.455 1.00 88.75 273 ALA A CA 1
ATOM 2073 C C . ALA A 1 273 ? 21.491 5.566 -22.135 1.00 88.75 273 ALA A C 1
ATOM 2075 O O . ALA A 1 273 ? 22.517 6.174 -22.441 1.00 88.75 273 ALA A O 1
ATOM 2076 N N . ALA A 1 274 ? 21.522 4.379 -21.520 1.00 88.62 274 ALA A N 1
ATOM 2077 C CA . ALA A 1 274 ? 22.754 3.622 -21.300 1.00 88.62 274 ALA A CA 1
ATOM 2078 C C . ALA A 1 274 ? 23.304 3.022 -22.609 1.00 88.62 274 ALA A C 1
ATOM 2080 O O . ALA A 1 274 ? 24.515 3.029 -22.822 1.00 88.62 274 ALA A O 1
ATOM 2081 N N . ALA A 1 275 ? 22.424 2.546 -23.496 1.00 85.31 275 ALA A N 1
ATOM 2082 C CA . ALA A 1 275 ? 22.790 1.955 -24.782 1.00 85.31 275 ALA A CA 1
ATOM 2083 C C . ALA A 1 275 ? 23.344 2.987 -25.781 1.00 85.31 275 ALA A C 1
ATOM 2085 O O . ALA A 1 275 ? 24.413 2.771 -26.354 1.00 85.31 275 ALA A O 1
ATOM 2086 N N . ASP A 1 276 ? 22.669 4.130 -25.948 1.00 78.69 276 ASP A N 1
ATOM 2087 C CA . ASP A 1 276 ? 23.055 5.172 -26.916 1.00 78.69 276 ASP A CA 1
ATOM 2088 C C . ASP A 1 276 ? 24.451 5.745 -26.635 1.00 78.69 276 ASP A C 1
ATOM 2090 O O . ASP A 1 276 ? 25.180 6.133 -27.546 1.00 78.69 276 ASP A O 1
ATOM 2094 N N . ARG A 1 277 ? 24.852 5.776 -25.361 1.00 62.03 277 ARG A N 1
ATOM 2095 C CA . ARG A 1 277 ? 26.162 6.280 -24.937 1.00 62.03 277 ARG A CA 1
ATOM 2096 C C . ARG A 1 277 ? 27.260 5.220 -24.974 1.00 62.03 277 ARG A C 1
ATOM 2098 O O . ARG A 1 277 ? 28.431 5.577 -25.048 1.00 62.03 277 ARG A O 1
ATOM 2105 N N . ALA A 1 278 ? 26.905 3.935 -24.960 1.00 57.28 278 ALA A N 1
ATOM 2106 C CA . ALA A 1 278 ? 27.850 2.840 -25.174 1.00 57.28 278 ALA A CA 1
ATOM 2107 C C . ALA A 1 278 ? 28.271 2.715 -26.653 1.00 57.28 278 ALA A C 1
ATOM 2109 O O . ALA A 1 278 ? 29.395 2.311 -26.929 1.00 57.28 278 ALA A O 1
ATOM 2110 N N . GLY A 1 279 ? 27.404 3.105 -27.596 1.00 55.69 279 GLY A N 1
ATOM 2111 C CA . GLY A 1 279 ? 27.684 3.089 -29.040 1.00 55.69 279 GLY A CA 1
ATOM 2112 C C . GLY A 1 279 ? 28.384 4.337 -29.603 1.00 55.69 279 GLY A C 1
ATOM 2113 O O . GLY A 1 279 ? 28.630 4.390 -30.802 1.00 55.69 279 GLY A O 1
ATOM 2114 N N . GLY A 1 280 ? 28.675 5.346 -28.772 1.00 49.25 280 GLY A N 1
ATOM 2115 C CA . GLY A 1 280 ? 29.290 6.620 -29.180 1.00 49.25 280 GLY A CA 1
ATOM 2116 C C . GLY A 1 280 ? 30.807 6.715 -28.975 1.00 49.25 280 GLY A C 1
ATOM 2117 O O . GLY A 1 280 ? 31.355 7.811 -29.079 1.00 49.25 280 GLY A O 1
ATOM 2118 N N . ALA A 1 281 ? 31.472 5.608 -28.643 1.00 40.88 281 ALA A N 1
ATOM 2119 C CA . ALA A 1 281 ? 32.922 5.527 -28.502 1.00 40.88 281 ALA A CA 1
ATOM 2120 C C . ALA A 1 281 ? 33.523 4.760 -29.691 1.00 40.88 281 ALA A C 1
ATOM 2122 O O . ALA A 1 281 ? 33.846 3.582 -29.563 1.00 40.88 281 ALA A O 1
ATOM 2123 N N . ASP A 1 282 ? 33.639 5.435 -30.835 1.00 37.53 282 ASP A N 1
ATOM 2124 C CA . ASP A 1 282 ? 34.512 5.047 -31.953 1.00 37.53 282 ASP A CA 1
ATOM 2125 C C . ASP A 1 282 ? 35.139 6.314 -32.563 1.00 37.53 282 ASP A C 1
ATOM 2127 O O . ASP A 1 282 ? 34.378 7.281 -32.824 1.00 37.53 282 ASP A O 1
#

Secondary structure (DSSP, 8-state):
----------SGGGT-PPP-S-EEETTEEE-HHHHHHTT--HHHHSTTSBPPPPPPPGGGGGGT-SS-GGGPPPHHHHHIIIIISTT---HHHHH----BSHHHHHHHHH---GGGTSTTTTHHHHHHHHT-----SSS---SS---GGGS-HHHHTT--HHHHEEEEEE-TT-TTTT-EEEEE-HHHHTTTS-TTHHHHHHHHHHHHHHHHHHHHHHHHHHHHHTT--HHHHHHHHHHHHHHHHHHHH-STTSS-HHHHHHHHHHHHHHHHHHHHHHTT--

Radius of gyration: 28.85 Å; chains: 1; bounding box: 68×56×84 Å